Protein AF-A0A948ZFM4-F1 (afdb_monomer)

Secondary structure (DSSP, 8-state):
-PPP-GGGGT-HHHHHHTHHHHHHHHTHHHHHHHHHHHHHHHHHTPPP-TT---EEEESTTHHHHHHHHTTT-SS-EEE--SSS--TT--TTSEEEEE--SSHHHHHHHHHHHHTT-EEEEEE-TTSHHHHHT-STTEEEEE--S--HHHHHHHHHHHHHHTTSS----HHHHHHHHHHHHHHT-TTS-TTT-HHHHHHHHHTT---EE--SSHHHHHHHHHHHHHHHHHH-S--EE-

Structure (mmCIF, N/CA/C/O backbone):
data_AF-A0A948ZFM4-F1
#
_entry.id   AF-A0A948ZFM4-F1
#
loop_
_atom_site.group_PDB
_atom_site.id
_atom_site.type_symbol
_atom_site.label_atom_id
_atom_site.label_alt_id
_atom_site.label_comp_id
_atom_site.label_asym_id
_atom_site.label_entity_id
_atom_site.label_seq_id
_atom_site.pdbx_PDB_ins_code
_atom_site.Car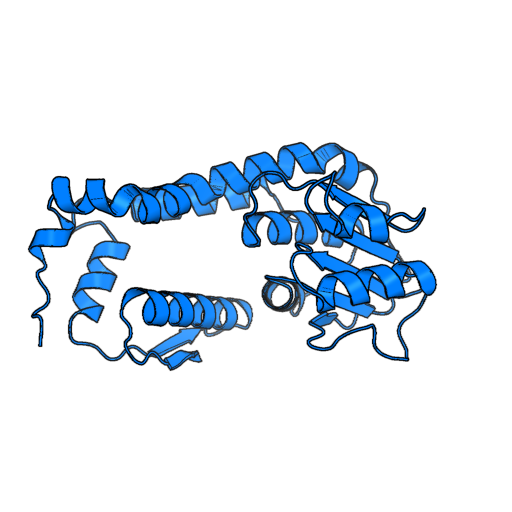tn_x
_atom_site.Cartn_y
_atom_site.Cartn_z
_atom_site.occupancy
_atom_site.B_iso_or_equiv
_atom_site.auth_seq_id
_atom_site.auth_comp_id
_atom_site.auth_asym_id
_atom_site.auth_atom_id
_atom_site.pdbx_PDB_model_num
ATOM 1 N N . MET A 1 1 ? 7.304 7.535 -35.986 1.00 50.38 1 MET A N 1
ATOM 2 C CA . MET A 1 1 ? 7.161 6.464 -34.987 1.00 50.38 1 MET A CA 1
ATOM 3 C C . MET A 1 1 ? 8.569 6.320 -34.474 1.00 50.38 1 MET A C 1
ATOM 5 O O . MET A 1 1 ? 9.406 5.965 -35.288 1.00 50.38 1 MET A O 1
ATOM 9 N N . ASP A 1 2 ? 8.862 6.807 -33.269 1.00 60.22 2 ASP A N 1
ATOM 10 C CA . ASP A 1 2 ? 10.224 6.674 -32.745 1.00 60.22 2 ASP A CA 1
ATOM 11 C C . ASP A 1 2 ? 10.484 5.179 -32.582 1.00 60.22 2 ASP A C 1
ATOM 13 O O . ASP A 1 2 ? 9.737 4.497 -31.870 1.00 60.22 2 ASP A O 1
ATOM 17 N N . ASP A 1 3 ? 11.454 4.671 -33.339 1.00 76.88 3 ASP A N 1
ATOM 18 C CA . ASP A 1 3 ? 11.910 3.297 -33.203 1.00 76.88 3 ASP A CA 1
ATOM 19 C C . ASP A 1 3 ? 12.515 3.120 -31.811 1.00 76.88 3 ASP A C 1
ATOM 21 O O . ASP A 1 3 ? 13.109 4.031 -31.230 1.00 76.88 3 ASP A O 1
ATOM 25 N N . PHE A 1 4 ? 12.307 1.940 -31.241 1.00 83.69 4 PHE A N 1
ATOM 26 C CA . PHE A 1 4 ? 12.907 1.592 -29.966 1.00 83.69 4 PHE A CA 1
ATOM 27 C C . PHE A 1 4 ? 14.418 1.382 -30.157 1.00 83.69 4 PHE A C 1
ATOM 29 O O . PHE A 1 4 ? 14.837 0.670 -31.065 1.00 83.69 4 PHE A O 1
ATOM 36 N N . GLU A 1 5 ? 15.225 2.030 -29.315 1.00 90.75 5 GLU A N 1
ATOM 37 C CA . GLU A 1 5 ? 16.688 1.989 -29.383 1.00 90.75 5 GLU A CA 1
ATOM 38 C C . GLU A 1 5 ? 17.260 1.179 -28.211 1.00 90.75 5 GLU A C 1
ATOM 40 O O . GLU A 1 5 ? 17.534 1.724 -27.139 1.00 90.75 5 GLU A O 1
ATOM 45 N N . ASP A 1 6 ? 17.475 -0.122 -28.415 1.00 89.56 6 ASP A N 1
ATOM 46 C CA . ASP A 1 6 ? 17.943 -1.077 -27.396 1.00 89.56 6 ASP A CA 1
ATOM 47 C C . ASP A 1 6 ? 19.242 -0.630 -26.710 1.00 89.56 6 ASP A C 1
ATOM 49 O O . ASP A 1 6 ? 19.416 -0.823 -25.507 1.00 89.56 6 ASP A O 1
ATOM 53 N N . ALA A 1 7 ? 20.143 0.018 -27.459 1.00 92.62 7 ALA A N 1
ATOM 54 C CA . ALA A 1 7 ? 21.433 0.496 -26.960 1.00 92.62 7 ALA A CA 1
ATOM 55 C C . ALA A 1 7 ? 21.295 1.472 -25.778 1.00 92.62 7 ALA A C 1
ATOM 57 O O . ALA A 1 7 ? 22.175 1.535 -24.922 1.00 92.62 7 ALA A O 1
ATOM 58 N N . ARG A 1 8 ? 20.163 2.183 -25.676 1.00 93.19 8 ARG A N 1
ATOM 59 C CA . ARG A 1 8 ? 19.879 3.106 -24.568 1.00 93.19 8 ARG A CA 1
ATOM 60 C C . ARG A 1 8 ? 19.721 2.405 -23.218 1.00 93.19 8 ARG A C 1
ATOM 62 O O . ARG A 1 8 ? 19.830 3.068 -22.193 1.00 93.19 8 ARG A O 1
ATOM 69 N N . LEU A 1 9 ? 19.461 1.094 -23.197 1.00 92.69 9 LEU A N 1
ATOM 70 C CA . LEU A 1 9 ? 19.394 0.303 -21.962 1.00 92.69 9 LEU A CA 1
ATOM 71 C C . LEU A 1 9 ? 20.774 0.042 -21.338 1.00 92.69 9 LEU A C 1
ATOM 73 O O . LEU A 1 9 ? 20.834 -0.336 -20.170 1.00 92.69 9 LEU A O 1
ATOM 77 N N . GLU A 1 10 ? 21.856 0.247 -22.091 1.00 94.06 10 GLU A N 1
ATOM 78 C CA . GLU A 1 10 ? 23.247 0.100 -21.634 1.00 94.06 10 GLU A CA 1
ATOM 79 C C . GLU A 1 10 ? 24.019 1.428 -21.635 1.00 94.06 10 GLU A C 1
ATOM 81 O O . GLU A 1 10 ? 25.174 1.473 -21.219 1.00 94.06 10 GLU A O 1
ATOM 86 N N . ASP A 1 11 ? 23.394 2.521 -22.079 1.00 95.25 11 ASP A N 1
ATOM 87 C CA . ASP A 1 11 ? 24.014 3.843 -22.118 1.00 95.25 11 ASP A CA 1
ATOM 88 C C . ASP A 1 11 ? 24.072 4.457 -20.699 1.00 95.25 11 ASP A C 1
ATOM 90 O O . ASP A 1 11 ? 23.024 4.787 -20.125 1.00 95.25 11 ASP A O 1
ATOM 94 N N . PRO A 1 12 ? 25.273 4.652 -20.114 1.00 93.75 12 PRO A N 1
ATOM 95 C CA . PRO A 1 12 ? 25.412 5.182 -18.760 1.00 93.75 12 PRO A CA 1
ATOM 96 C C . PRO A 1 12 ? 24.846 6.594 -18.593 1.00 93.75 12 PRO A C 1
ATOM 98 O O . PRO A 1 12 ? 24.322 6.910 -17.522 1.00 93.75 12 PRO A O 1
ATOM 101 N N . ASP A 1 13 ? 24.914 7.432 -19.629 1.00 95.88 13 ASP A N 1
ATOM 102 C CA . ASP A 1 13 ? 24.420 8.808 -19.576 1.00 95.88 13 ASP A CA 1
ATOM 103 C C . ASP A 1 13 ? 22.886 8.817 -19.569 1.00 95.88 13 ASP A C 1
ATOM 105 O O . ASP A 1 13 ? 22.264 9.550 -18.792 1.00 95.88 13 ASP A O 1
ATOM 109 N N . VAL A 1 14 ? 22.256 7.938 -20.360 1.00 95.19 14 VAL A N 1
ATOM 110 C CA . VAL A 1 14 ? 20.794 7.755 -20.356 1.00 95.19 14 VAL A CA 1
ATOM 111 C C . VAL A 1 14 ? 20.313 7.221 -19.008 1.00 95.19 14 VAL A C 1
ATOM 113 O O . VAL A 1 14 ? 19.342 7.741 -18.449 1.00 95.19 14 VAL A O 1
ATOM 116 N N . LEU A 1 15 ? 20.985 6.206 -18.462 1.00 94.25 15 LEU A N 1
ATOM 117 C CA . LEU A 1 15 ? 20.625 5.616 -17.171 1.00 94.25 15 LEU A CA 1
ATOM 118 C C . LEU A 1 15 ? 20.836 6.607 -16.019 1.00 94.25 15 LEU A C 1
ATOM 120 O O . LEU A 1 15 ? 19.993 6.695 -15.127 1.00 94.25 15 LEU A O 1
ATOM 124 N N . SER A 1 16 ? 21.907 7.405 -16.063 1.00 94.50 16 SER A N 1
ATOM 125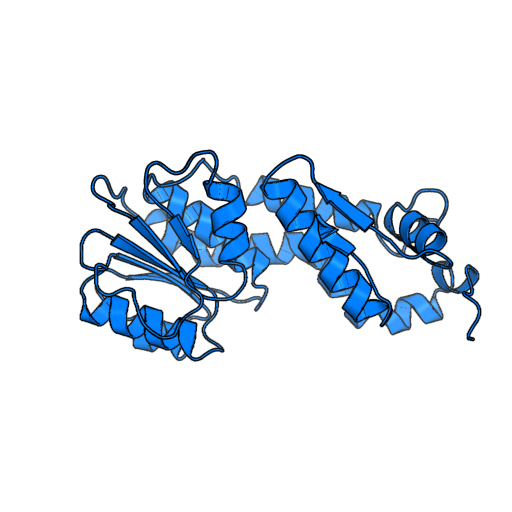 C CA . SER A 1 16 ? 22.158 8.469 -15.087 1.00 94.50 16 SER A CA 1
ATOM 126 C C . SER A 1 16 ? 21.082 9.556 -15.144 1.00 94.50 16 SER A C 1
ATOM 128 O O . SER A 1 16 ? 20.560 9.964 -14.106 1.00 94.50 16 SER A O 1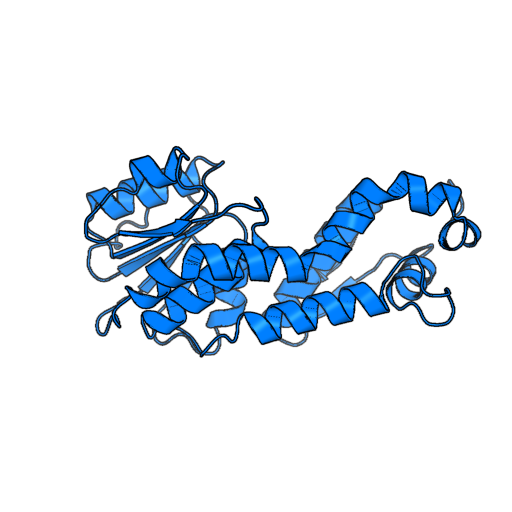
ATOM 130 N N . ALA A 1 17 ? 20.656 9.969 -16.342 1.00 96.12 17 ALA A N 1
ATOM 131 C CA . ALA A 1 17 ? 19.554 10.919 -16.502 1.00 96.12 17 ALA A CA 1
ATOM 132 C C . ALA A 1 17 ? 18.213 10.369 -15.962 1.00 96.12 17 ALA A C 1
ATOM 134 O O . ALA A 1 17 ? 17.372 11.124 -15.458 1.00 96.12 17 ALA A O 1
ATOM 135 N N . ALA A 1 18 ? 18.017 9.049 -16.018 1.00 94.88 18 ALA A N 1
ATOM 136 C CA . ALA A 1 18 ? 16.842 8.351 -15.500 1.00 94.88 18 ALA A CA 1
ATOM 137 C C . ALA A 1 18 ? 16.909 8.022 -13.993 1.00 94.88 18 ALA A C 1
ATOM 139 O O . ALA A 1 18 ? 15.971 7.424 -13.461 1.00 94.88 18 ALA A O 1
ATOM 140 N N . ASP A 1 19 ? 17.959 8.430 -13.272 1.00 95.06 19 ASP A N 1
ATOM 141 C CA . ASP A 1 19 ? 18.154 8.113 -11.847 1.00 95.06 19 ASP A CA 1
ATOM 142 C C . ASP A 1 19 ? 16.966 8.536 -10.964 1.00 95.06 19 ASP A C 1
ATOM 144 O O . ASP A 1 19 ? 16.593 7.818 -10.042 1.00 95.06 19 ASP A O 1
ATOM 148 N N . HIS A 1 20 ? 16.280 9.632 -11.298 1.00 94.94 20 HIS A N 1
ATOM 149 C CA . HIS A 1 20 ? 15.070 10.067 -10.591 1.00 94.94 20 HIS A CA 1
ATOM 150 C C . HIS A 1 20 ? 13.905 9.055 -10.651 1.00 94.94 20 HIS A C 1
ATOM 152 O O . HIS A 1 20 ? 13.028 9.088 -9.789 1.00 94.94 20 HIS A O 1
ATOM 158 N N . LEU A 1 21 ? 13.889 8.156 -11.642 1.00 93.31 21 LEU A N 1
ATOM 159 C CA . LEU A 1 21 ? 12.940 7.042 -11.758 1.00 93.31 21 LEU A CA 1
ATOM 160 C C . LEU A 1 21 ? 13.497 5.759 -11.131 1.00 93.31 21 LEU A C 1
ATOM 162 O O . LEU A 1 21 ? 12.760 5.013 -10.489 1.00 93.31 21 LEU A O 1
ATOM 166 N N . LEU A 1 22 ? 14.796 5.506 -11.309 1.00 94.56 22 LEU A N 1
ATOM 167 C CA . LEU A 1 22 ? 15.455 4.261 -10.905 1.00 94.56 22 LEU A CA 1
ATOM 168 C C . LEU A 1 22 ? 15.764 4.214 -9.406 1.00 94.56 22 LEU A C 1
ATOM 170 O O . LEU A 1 22 ? 15.530 3.194 -8.757 1.00 94.56 22 LEU A O 1
ATOM 174 N N . ARG A 1 23 ? 16.240 5.321 -8.828 1.00 95.06 23 ARG A N 1
ATOM 175 C CA . ARG A 1 23 ? 16.594 5.406 -7.409 1.00 95.06 23 ARG A CA 1
ATOM 176 C C . ARG A 1 23 ? 15.407 5.113 -6.496 1.00 95.06 23 ARG A C 1
ATOM 178 O O . ARG A 1 23 ? 15.577 4.300 -5.587 1.00 95.06 23 ARG A O 1
ATOM 185 N N . PRO A 1 24 ? 14.192 5.653 -6.733 1.00 94.19 24 PRO A N 1
ATOM 186 C CA . PRO A 1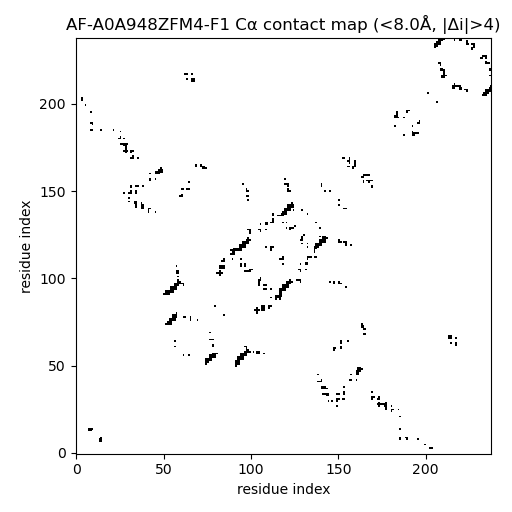 24 ? 13.043 5.245 -5.947 1.00 94.19 24 PRO A CA 1
ATOM 187 C C . PRO A 1 24 ? 12.811 3.732 -5.982 1.00 94.19 24 PRO A C 1
ATOM 189 O O . PRO A 1 24 ? 12.528 3.165 -4.935 1.00 94.19 24 PRO A O 1
ATOM 192 N N . LEU A 1 25 ? 12.960 3.057 -7.123 1.00 93.75 25 LEU A N 1
ATOM 193 C CA . LEU A 1 25 ? 12.783 1.601 -7.206 1.00 93.75 25 LEU A CA 1
ATOM 194 C C . LEU A 1 25 ? 13.844 0.851 -6.383 1.00 93.75 25 LEU A C 1
ATOM 196 O O . LEU A 1 25 ? 13.498 -0.066 -5.636 1.00 93.75 25 LEU A O 1
ATOM 200 N N . ALA A 1 26 ? 15.099 1.300 -6.451 1.00 95.94 26 ALA A N 1
ATOM 201 C CA . ALA A 1 26 ? 16.213 0.743 -5.684 1.00 95.94 26 ALA A CA 1
ATOM 202 C C . ALA A 1 26 ? 16.067 0.918 -4.162 1.00 95.94 26 ALA A C 1
ATOM 204 O O . ALA A 1 26 ? 16.505 0.075 -3.391 1.00 95.94 26 ALA A O 1
ATOM 205 N N . GLU A 1 27 ? 15.424 1.995 -3.713 1.00 96.62 27 GLU A N 1
ATOM 206 C CA . GLU A 1 27 ? 15.250 2.308 -2.289 1.00 96.62 27 GLU A CA 1
ATOM 207 C C . GLU A 1 27 ? 14.016 1.652 -1.645 1.00 96.62 27 GLU A C 1
ATOM 209 O O . GLU A 1 27 ? 13.712 1.915 -0.479 1.00 96.62 27 GLU A O 1
ATOM 214 N N . THR A 1 28 ? 13.262 0.831 -2.379 1.00 95.69 28 THR A N 1
ATOM 215 C CA . THR A 1 28 ? 11.980 0.293 -1.901 1.00 95.69 28 THR A CA 1
ATOM 216 C C . THR A 1 28 ? 12.090 -0.484 -0.584 1.00 95.69 28 THR A C 1
ATOM 218 O O . THR A 1 28 ? 11.340 -0.184 0.351 1.00 95.69 28 THR A O 1
ATOM 221 N N . GLY A 1 29 ? 13.043 -1.411 -0.442 1.00 97.75 29 GLY A N 1
ATOM 222 C CA . GLY A 1 29 ? 13.241 -2.133 0.819 1.00 97.75 29 GLY A CA 1
ATOM 223 C C . GLY A 1 29 ? 13.741 -1.222 1.944 1.00 97.75 29 GLY A C 1
ATOM 224 O O . GLY A 1 29 ? 13.276 -1.317 3.083 1.00 97.75 29 GLY A O 1
ATOM 225 N N . ALA A 1 30 ? 14.610 -0.252 1.645 1.00 98.00 30 ALA A N 1
ATOM 226 C CA . ALA A 1 30 ? 15.041 0.759 2.616 1.00 98.00 30 ALA A CA 1
ATOM 227 C C . ALA A 1 30 ? 13.869 1.607 3.147 1.00 98.00 30 ALA A C 1
ATOM 229 O O . ALA A 1 30 ? 13.824 1.912 4.344 1.00 98.00 30 ALA A O 1
ATOM 230 N N . ARG A 1 31 ? 12.891 1.947 2.297 1.00 97.44 31 ARG A N 1
ATOM 231 C CA . ARG A 1 31 ? 11.675 2.655 2.719 1.00 97.44 31 ARG A CA 1
ATOM 232 C C . ARG A 1 31 ? 10.817 1.804 3.647 1.00 97.44 31 ARG A C 1
ATOM 234 O O . ARG A 1 31 ? 10.447 2.299 4.706 1.00 97.44 31 ARG A O 1
ATOM 241 N N . VAL A 1 32 ? 10.603 0.521 3.342 1.00 98.00 32 VAL A N 1
ATOM 242 C CA . VAL A 1 32 ? 9.896 -0.403 4.254 1.00 98.00 32 VAL A CA 1
ATOM 243 C C . VAL A 1 32 ? 10.582 -0.480 5.617 1.00 98.00 32 VAL A C 1
ATOM 245 O O . VAL A 1 32 ? 9.906 -0.393 6.640 1.00 98.00 32 VAL A O 1
ATOM 248 N N . ARG A 1 33 ? 11.918 -0.575 5.665 1.00 98.00 33 ARG A N 1
ATOM 249 C CA . ARG A 1 33 ? 12.652 -0.589 6.944 1.00 98.00 33 ARG A CA 1
ATOM 250 C C . ARG A 1 33 ? 12.473 0.708 7.726 1.00 98.00 33 ARG A C 1
ATOM 252 O O . ARG A 1 33 ? 12.281 0.650 8.936 1.00 98.00 33 ARG A O 1
ATOM 259 N N . ARG A 1 34 ? 12.494 1.864 7.056 1.00 97.81 34 ARG A N 1
ATOM 260 C CA . ARG A 1 34 ? 12.265 3.160 7.712 1.00 97.81 34 ARG A CA 1
ATOM 261 C C . ARG A 1 34 ? 10.861 3.241 8.309 1.00 97.81 34 ARG A C 1
ATOM 263 O O . ARG A 1 34 ? 10.729 3.599 9.474 1.00 97.81 34 ARG A O 1
ATOM 270 N N . GLU A 1 35 ? 9.841 2.863 7.542 1.00 97.38 35 GLU A N 1
ATOM 271 C CA . GLU A 1 35 ? 8.455 2.828 8.025 1.00 97.38 35 GLU A CA 1
ATOM 272 C C . GLU A 1 35 ? 8.287 1.835 9.186 1.00 97.38 35 GLU A C 1
ATOM 274 O O . GLU A 1 35 ? 7.668 2.147 10.200 1.00 97.38 35 GLU A O 1
ATOM 279 N N . SER A 1 36 ? 8.915 0.660 9.088 1.00 96.81 36 SER A N 1
ATOM 280 C CA . SER A 1 36 ? 8.921 -0.343 10.156 1.00 96.81 36 SER A CA 1
ATOM 281 C C . SER A 1 36 ? 9.544 0.180 11.450 1.00 96.81 36 SER A C 1
ATOM 283 O O . SER A 1 36 ? 9.019 -0.119 12.519 1.00 96.81 36 SER A O 1
ATOM 285 N N . MET A 1 37 ? 10.653 0.923 11.374 1.00 97.25 37 MET A N 1
ATOM 286 C CA . MET A 1 37 ? 11.303 1.509 12.553 1.00 97.25 37 MET A CA 1
ATOM 287 C C . MET A 1 37 ? 10.409 2.564 13.212 1.00 97.25 37 MET A C 1
ATOM 289 O O . MET A 1 37 ? 10.237 2.552 14.426 1.00 97.25 37 MET A O 1
ATOM 293 N N . MET A 1 38 ? 9.793 3.444 12.418 1.00 95.94 38 MET A N 1
ATOM 294 C CA . MET A 1 38 ? 8.884 4.479 12.932 1.00 95.94 38 MET A CA 1
ATOM 295 C C . MET A 1 38 ? 7.628 3.884 13.578 1.00 95.94 38 MET A C 1
ATOM 297 O O . MET A 1 38 ? 7.107 4.419 14.557 1.00 95.94 38 MET A O 1
ATOM 301 N N . ALA A 1 39 ? 7.146 2.762 13.048 1.00 96.19 39 ALA A N 1
ATOM 302 C CA . ALA A 1 39 ? 5.943 2.103 13.528 1.00 96.19 39 ALA A CA 1
ATOM 303 C C . ALA A 1 39 ? 6.187 1.081 14.651 1.00 96.19 39 ALA A C 1
ATOM 305 O O . ALA A 1 39 ? 5.211 0.552 15.174 1.00 96.19 39 ALA A O 1
ATOM 306 N N . GLU A 1 40 ? 7.431 0.804 15.058 1.00 96.56 40 GLU A N 1
ATOM 307 C CA . GLU A 1 40 ? 7.749 -0.246 16.041 1.00 96.56 40 GLU A CA 1
ATOM 308 C C . GLU A 1 40 ? 6.986 -0.066 17.364 1.00 96.56 40 GLU A C 1
ATOM 310 O O . GLU A 1 40 ? 6.277 -0.974 17.807 1.00 96.56 40 GLU A O 1
ATOM 315 N N . GLY A 1 41 ? 7.064 1.128 17.960 1.00 97.19 41 GLY A N 1
ATOM 316 C CA . GLY A 1 41 ? 6.345 1.464 19.193 1.00 97.19 41 GLY A CA 1
ATOM 317 C C . GLY A 1 41 ? 4.819 1.389 19.037 1.00 97.19 41 GLY A C 1
ATOM 318 O O . GLY A 1 41 ? 4.172 0.648 19.782 1.00 97.19 41 GLY A O 1
ATOM 319 N N . PRO A 1 42 ? 4.224 2.099 18.059 1.00 96.94 42 PRO A N 1
ATOM 320 C CA . PRO A 1 42 ? 2.792 2.018 17.781 1.00 96.94 42 PRO A CA 1
ATOM 321 C C . PRO A 1 42 ? 2.280 0.597 17.522 1.00 96.94 42 PRO A C 1
ATOM 323 O O . PRO A 1 42 ? 1.237 0.227 18.056 1.00 96.94 42 PRO A O 1
ATOM 326 N N . LEU A 1 43 ? 3.015 -0.224 16.765 1.00 97.12 43 LEU A N 1
ATOM 327 C CA . LEU A 1 43 ? 2.663 -1.623 16.503 1.00 97.12 43 LEU A CA 1
ATOM 328 C C . LEU A 1 43 ? 2.712 -2.476 17.774 1.00 97.12 43 LEU A C 1
ATOM 330 O O . LEU A 1 43 ? 1.859 -3.345 17.955 1.00 97.12 43 LEU A O 1
ATOM 334 N N . ALA A 1 44 ? 3.687 -2.243 18.657 1.00 96.06 44 ALA A N 1
ATOM 335 C CA . ALA A 1 44 ? 3.791 -2.946 19.934 1.00 96.06 44 ALA A CA 1
ATOM 336 C C . ALA A 1 44 ? 2.636 -2.609 20.895 1.00 96.06 44 ALA A C 1
ATOM 338 O O . ALA A 1 44 ? 2.282 -3.435 21.734 1.00 96.06 44 ALA A O 1
ATOM 339 N N . ALA A 1 45 ? 2.028 -1.427 20.755 1.00 94.75 45 ALA A N 1
ATOM 340 C CA . ALA A 1 45 ? 0.895 -0.985 21.564 1.00 94.75 45 ALA A CA 1
ATOM 341 C C . ALA A 1 45 ? -0.473 -1.501 21.069 1.00 94.75 45 ALA A C 1
ATOM 343 O O . ALA A 1 45 ? -1.483 -1.316 21.754 1.00 94.75 45 ALA A O 1
ATOM 344 N N . ILE A 1 46 ? -0.542 -2.135 19.892 1.00 96.00 46 ILE A N 1
ATOM 345 C CA . ILE A 1 46 ? -1.792 -2.702 19.374 1.00 96.00 46 ILE A CA 1
ATOM 346 C C . ILE A 1 46 ? -2.137 -3.976 20.148 1.00 96.00 46 ILE A C 1
ATOM 348 O O . ILE A 1 46 ? -1.418 -4.972 20.091 1.00 96.00 46 ILE A O 1
ATOM 352 N N . ALA A 1 47 ? -3.283 -3.949 20.824 1.00 91.50 47 ALA A N 1
ATOM 353 C CA . ALA A 1 47 ? -3.912 -5.134 21.388 1.00 91.50 47 ALA A CA 1
ATOM 354 C C . ALA A 1 47 ? -4.783 -5.844 20.339 1.00 9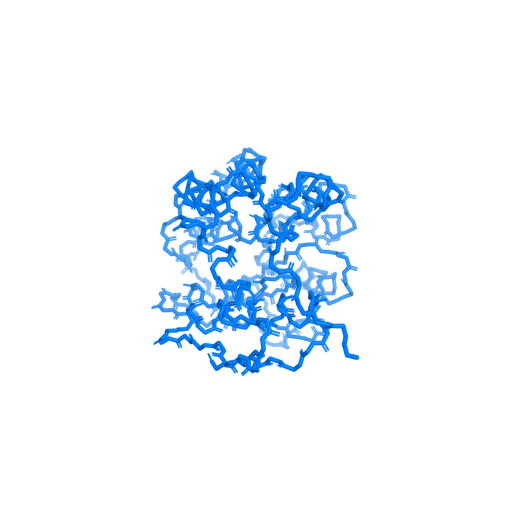1.50 47 ALA A C 1
ATOM 356 O O . ALA A 1 47 ? -5.320 -5.200 19.437 1.00 91.50 47 ALA A O 1
ATOM 357 N N . VAL A 1 48 ? -4.937 -7.161 20.488 1.00 90.06 48 VAL A N 1
ATOM 358 C CA . VAL A 1 48 ? -5.830 -7.981 19.655 1.00 90.06 48 VAL A CA 1
ATOM 359 C C . VAL A 1 48 ? -7.271 -7.469 19.756 1.00 90.06 48 VAL A C 1
ATOM 361 O O . VAL A 1 48 ? -7.728 -7.111 20.841 1.00 90.06 48 VAL A O 1
ATOM 364 N N . GLU A 1 49 ? -7.991 -7.461 18.632 1.00 87.56 49 GLU A N 1
ATOM 365 C CA . GLU A 1 49 ? -9.398 -7.065 18.547 1.00 87.56 49 GLU A CA 1
ATOM 366 C C . GLU A 1 49 ? -10.277 -8.296 18.281 1.00 87.56 49 GLU A C 1
ATOM 368 O O . GLU A 1 49 ? -10.519 -8.686 17.140 1.00 87.56 49 GLU A O 1
ATOM 373 N N . GLU A 1 50 ? -10.772 -8.926 19.348 1.00 80.38 50 GLU A N 1
ATOM 374 C CA . GLU A 1 50 ? -11.526 -10.188 19.260 1.00 80.38 50 GLU A CA 1
ATOM 375 C C . GLU A 1 50 ? -12.941 -10.038 18.670 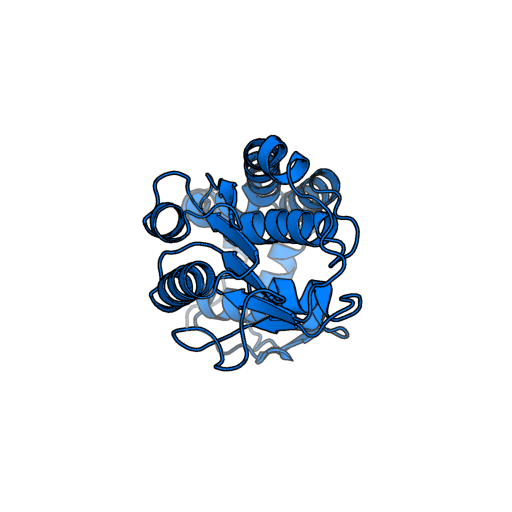1.00 80.38 50 GLU A C 1
ATOM 377 O O . GLU A 1 50 ? -13.595 -11.038 18.374 1.00 80.38 50 GLU A O 1
ATOM 382 N N . ARG A 1 51 ? -13.456 -8.807 18.528 1.00 85.31 51 ARG A N 1
ATOM 383 C CA . ARG A 1 51 ? -14.864 -8.543 18.172 1.00 85.31 51 ARG A CA 1
ATOM 384 C C . ARG A 1 51 ? -15.049 -7.733 16.897 1.00 85.31 51 ARG A C 1
ATOM 386 O O . ARG A 1 51 ? -16.155 -7.239 16.658 1.00 85.31 51 ARG A O 1
ATOM 393 N N . ALA A 1 52 ? -14.006 -7.602 16.079 1.00 95.38 52 ALA A N 1
ATOM 394 C CA . ALA A 1 52 ? -14.129 -6.914 14.804 1.00 95.38 52 ALA A CA 1
ATOM 395 C C . ALA A 1 52 ? -15.248 -7.553 13.966 1.00 95.38 52 ALA A C 1
ATOM 397 O O . ALA A 1 52 ? -15.309 -8.769 13.796 1.00 95.38 52 ALA A O 1
ATOM 398 N N . ARG A 1 53 ? -16.148 -6.728 13.437 1.00 96.62 53 ARG A N 1
ATOM 399 C CA . ARG A 1 53 ? -17.250 -7.162 12.573 1.00 96.62 53 ARG A CA 1
ATOM 400 C C . ARG A 1 53 ? -16.899 -7.036 11.095 1.00 96.62 53 ARG A C 1
ATOM 402 O O . ARG A 1 53 ? -17.344 -7.857 10.300 1.00 96.62 53 ARG A O 1
ATOM 409 N N . ALA A 1 54 ? -16.144 -6.006 10.726 1.00 97.25 54 ALA A N 1
ATOM 410 C CA . ALA A 1 54 ? -15.701 -5.748 9.361 1.00 97.25 54 ALA A CA 1
ATOM 411 C C . ALA A 1 54 ? -14.462 -4.843 9.346 1.00 97.25 54 ALA A C 1
ATOM 413 O O . ALA A 1 54 ? -14.179 -4.145 10.322 1.00 97.25 54 ALA A O 1
ATOM 414 N N . ILE A 1 55 ? -13.764 -4.821 8.208 1.00 97.94 55 ILE A N 1
ATOM 415 C CA . ILE A 1 55 ? -12.647 -3.914 7.930 1.00 97.94 55 ILE A CA 1
ATOM 416 C C . ILE A 1 55 ? -13.011 -3.012 6.753 1.00 97.94 55 ILE A C 1
ATOM 418 O O . ILE A 1 55 ? -13.397 -3.489 5.683 1.00 97.94 55 ILE A O 1
ATOM 422 N N . ILE A 1 56 ? -12.856 -1.703 6.927 1.00 97.88 56 ILE A N 1
ATOM 423 C CA . ILE A 1 56 ? -13.087 -0.709 5.882 1.00 97.88 56 ILE A CA 1
ATOM 424 C C . ILE A 1 56 ? -11.773 0.010 5.610 1.00 97.88 56 ILE A C 1
ATOM 426 O O . ILE A 1 56 ? -11.221 0.649 6.497 1.00 97.88 56 ILE A O 1
ATOM 430 N N . THR A 1 57 ? -11.270 -0.085 4.383 1.00 97.56 57 THR A N 1
ATOM 431 C CA . THR A 1 57 ? -9.981 0.501 3.989 1.00 97.56 57 THR A CA 1
ATOM 432 C C . THR A 1 57 ? -10.177 1.709 3.074 1.00 97.56 57 THR A C 1
ATOM 434 O O . THR A 1 57 ? -11.008 1.681 2.159 1.00 97.56 57 THR A O 1
ATOM 437 N N . PHE A 1 58 ? -9.385 2.753 3.312 1.00 96.88 58 PHE A N 1
ATOM 438 C CA . PHE A 1 58 ? -9.305 3.988 2.534 1.00 96.88 58 PHE A CA 1
ATOM 439 C C . PHE A 1 58 ? -7.861 4.305 2.155 1.00 96.88 58 PHE A C 1
ATOM 441 O O . PHE A 1 58 ? -6.915 3.853 2.804 1.00 96.88 58 PHE A O 1
ATOM 448 N N . GLY A 1 59 ? -7.718 5.147 1.134 1.00 94.06 59 GLY A N 1
ATOM 449 C CA . GLY A 1 59 ? -6.433 5.671 0.702 1.00 94.06 59 GLY A CA 1
ATOM 450 C C . GLY A 1 59 ? -5.740 4.827 -0.368 1.00 94.06 59 GLY A C 1
ATOM 451 O O . GLY A 1 59 ? -6.300 3.842 -0.877 1.00 94.06 59 GLY A O 1
ATOM 452 N N . PRO A 1 60 ? -4.520 5.232 -0.759 1.00 91.94 60 PRO A N 1
ATOM 453 C CA . PRO A 1 60 ? -3.702 4.457 -1.676 1.00 91.94 60 PRO A CA 1
ATOM 454 C C . PRO A 1 60 ? -3.459 3.058 -1.100 1.00 91.94 60 PRO A C 1
ATOM 456 O O . PRO A 1 60 ? -3.430 2.868 0.107 1.00 91.94 60 PRO A O 1
ATOM 459 N N . GLU A 1 61 ? -3.340 2.055 -1.965 1.00 94.38 61 GLU A N 1
ATOM 460 C CA . GLU A 1 61 ? -3.162 0.649 -1.570 1.00 94.38 61 GLU A CA 1
ATOM 461 C C . GLU A 1 61 ? -4.271 -0.005 -0.723 1.00 94.38 61 GLU A C 1
ATOM 463 O O . GLU A 1 61 ? -4.149 -1.182 -0.389 1.00 94.38 61 GLU A O 1
ATOM 468 N N . ALA A 1 62 ? -5.429 0.629 -0.507 1.00 94.75 62 ALA A N 1
ATOM 469 C CA . ALA A 1 62 ? -6.593 -0.041 0.098 1.00 94.75 62 ALA A CA 1
ATOM 470 C C . ALA A 1 62 ? -6.967 -1.355 -0.631 1.00 94.75 62 ALA A C 1
ATOM 472 O O . ALA A 1 62 ? -7.306 -2.373 -0.026 1.00 94.75 62 ALA A O 1
ATOM 473 N N . ARG A 1 63 ? -6.829 -1.372 -1.965 1.00 92.94 63 ARG A N 1
ATOM 474 C CA . ARG A 1 63 ? -7.037 -2.581 -2.784 1.00 92.94 63 ARG A CA 1
ATOM 475 C C . ARG A 1 63 ? -5.932 -3.627 -2.627 1.00 92.94 63 ARG A C 1
ATOM 477 O O . ARG A 1 63 ? -6.210 -4.802 -2.847 1.00 92.94 63 ARG A O 1
ATOM 484 N N . LEU A 1 64 ? -4.706 -3.223 -2.290 1.00 94.75 64 LEU A N 1
ATOM 485 C CA . LEU A 1 64 ? -3.624 -4.154 -1.965 1.00 94.75 64 LEU A CA 1
ATOM 486 C C . LEU A 1 64 ? -3.893 -4.819 -0.616 1.00 94.75 64 LEU A C 1
ATOM 488 O O . LEU A 1 64 ? -3.824 -6.041 -0.550 1.00 94.75 64 LEU A O 1
ATOM 492 N N . LEU A 1 65 ? -4.278 -4.044 0.409 1.00 96.12 65 LEU A N 1
ATOM 493 C CA . LEU A 1 65 ? -4.684 -4.597 1.707 1.00 96.12 65 LEU A CA 1
ATOM 494 C C . LEU A 1 65 ? -5.764 -5.663 1.524 1.00 96.12 65 LEU A C 1
ATOM 496 O O . LEU A 1 65 ? -5.618 -6.777 2.019 1.00 96.12 65 LEU A O 1
ATOM 500 N N . ARG A 1 66 ? -6.803 -5.354 0.731 1.00 94.94 66 ARG A N 1
ATOM 501 C CA . ARG A 1 66 ? -7.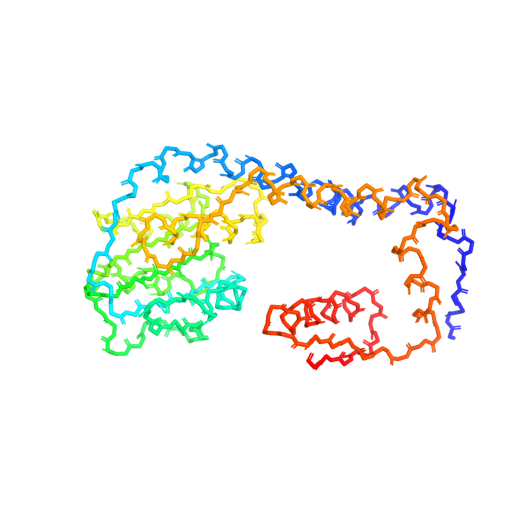829 -6.337 0.372 1.00 94.94 66 ARG A CA 1
ATOM 502 C C . ARG A 1 66 ? -7.228 -7.571 -0.290 1.00 94.94 66 ARG A C 1
ATOM 504 O O . ARG A 1 66 ? -7.489 -8.662 0.178 1.00 94.94 66 ARG A O 1
ATOM 511 N N . ALA A 1 67 ? -6.433 -7.413 -1.348 1.00 94.31 67 ALA A N 1
ATOM 512 C CA . ALA A 1 67 ? -5.897 -8.548 -2.099 1.00 94.31 67 ALA A CA 1
ATOM 513 C C . ALA A 1 67 ? -5.008 -9.480 -1.253 1.00 94.31 67 ALA A C 1
ATOM 515 O O . ALA A 1 67 ? -5.012 -10.688 -1.477 1.00 94.31 67 ALA A O 1
ATOM 516 N N . VAL A 1 68 ? -4.256 -8.929 -0.294 1.00 95.25 68 VAL A N 1
ATOM 517 C CA . VAL A 1 68 ? -3.408 -9.705 0.625 1.00 95.25 68 VAL A CA 1
ATOM 518 C C . VAL A 1 68 ? -4.241 -10.432 1.681 1.00 95.25 68 VAL A C 1
ATOM 520 O O . VAL A 1 68 ? -3.949 -11.580 2.005 1.00 95.25 68 VAL A O 1
ATOM 523 N N . LEU A 1 69 ? -5.267 -9.774 2.223 1.00 95.12 69 LEU A N 1
ATOM 524 C CA . LEU A 1 69 ? -6.056 -10.298 3.340 1.00 95.12 69 LEU A CA 1
ATOM 525 C C . LEU A 1 69 ? -7.240 -11.161 2.902 1.00 95.12 69 LEU A C 1
ATOM 527 O O . LEU A 1 69 ? -7.681 -12.000 3.674 1.00 95.12 69 LEU A O 1
ATOM 531 N N . GLU A 1 70 ? -7.751 -10.999 1.683 1.00 91.56 70 GLU A N 1
ATOM 532 C CA . GLU A 1 70 ? -8.926 -11.717 1.169 1.00 91.56 70 GLU A CA 1
ATOM 533 C C . GLU A 1 70 ? -8.881 -13.244 1.382 1.00 91.56 70 GLU A C 1
ATOM 535 O O . GLU A 1 70 ? -9.909 -13.796 1.767 1.00 91.56 70 GLU A O 1
ATOM 540 N N . PRO A 1 71 ? -7.733 -13.940 1.241 1.00 90.12 71 PRO A N 1
ATOM 541 C CA . PRO A 1 71 ? -7.680 -15.383 1.480 1.00 90.12 71 PRO A CA 1
ATOM 542 C C . PRO A 1 71 ? -7.770 -15.810 2.955 1.00 90.12 71 PRO A C 1
ATOM 544 O O . PRO A 1 71 ? -8.032 -16.981 3.219 1.00 90.12 71 PRO A O 1
ATOM 547 N N . THR A 1 72 ? -7.489 -14.921 3.914 1.00 90.75 72 THR A N 1
ATOM 548 C CA . THR A 1 72 ? -7.264 -15.291 5.329 1.00 90.75 72 THR A CA 1
ATOM 549 C C . THR A 1 72 ? -8.002 -14.424 6.347 1.00 90.75 72 THR A C 1
ATOM 551 O O . THR A 1 72 ? -8.009 -14.759 7.530 1.00 90.75 72 THR A O 1
ATOM 554 N N . CYS A 1 73 ? -8.618 -13.318 5.928 1.00 93.19 73 CYS A N 1
ATOM 555 C CA . CYS A 1 73 ? -9.269 -12.383 6.836 1.00 93.19 73 CYS A CA 1
ATOM 556 C C . CYS A 1 73 ? -10.487 -13.041 7.509 1.00 93.19 73 CYS A C 1
ATOM 558 O O . CYS A 1 73 ? -11.354 -13.567 6.807 1.00 93.19 73 CYS A O 1
ATOM 560 N N . PRO A 1 74 ? -10.606 -12.987 8.849 1.00 94.06 74 PRO A N 1
ATOM 561 C CA . PRO A 1 74 ? -11.713 -13.625 9.566 1.00 94.06 74 PRO A CA 1
ATOM 562 C C . PRO A 1 74 ? -13.047 -12.877 9.420 1.00 94.06 74 PRO A C 1
ATOM 564 O O . PRO A 1 74 ? -14.087 -13.381 9.842 1.00 94.06 74 PRO A O 1
ATOM 567 N N . VAL A 1 75 ? -13.028 -11.667 8.852 1.00 95.81 75 VAL A N 1
ATOM 568 C CA . VAL A 1 75 ? -14.180 -10.765 8.754 1.00 95.81 75 VAL A CA 1
ATOM 569 C C . VAL A 1 75 ? -14.281 -10.165 7.348 1.00 95.81 75 VAL A C 1
ATOM 571 O O . VAL A 1 75 ? -13.280 -10.089 6.634 1.00 95.81 75 VAL A O 1
ATOM 574 N N . PRO A 1 76 ? -15.464 -9.685 6.927 1.00 95.62 76 PRO A N 1
ATOM 575 C CA . PRO A 1 76 ? -15.608 -8.976 5.661 1.00 95.62 76 PRO A CA 1
ATOM 576 C C . PRO A 1 76 ? -14.684 -7.753 5.563 1.00 95.62 76 PRO A C 1
ATOM 578 O O . PRO A 1 76 ? -14.683 -6.895 6.447 1.00 95.62 76 PRO A O 1
ATOM 581 N N . LEU A 1 77 ? -13.951 -7.637 4.452 1.00 95.56 77 LEU A N 1
ATOM 582 C CA . LEU A 1 77 ? -13.071 -6.504 4.160 1.00 95.56 77 LEU A CA 1
ATOM 583 C C . LEU A 1 77 ? -13.535 -5.765 2.904 1.00 95.56 77 LEU A C 1
ATOM 585 O O . LEU A 1 77 ? -13.685 -6.348 1.828 1.00 95.56 77 LEU A O 1
ATOM 589 N N . VAL A 1 78 ? -13.717 -4.450 3.025 1.00 95.06 78 VAL A N 1
ATOM 590 C CA . VAL A 1 78 ? -14.154 -3.579 1.931 1.00 95.06 78 VAL A CA 1
ATOM 591 C C . VAL A 1 78 ? -13.154 -2.445 1.713 1.00 95.06 78 VAL A C 1
ATOM 593 O O . VAL A 1 78 ? -12.895 -1.645 2.606 1.00 95.06 78 VAL A O 1
ATOM 596 N N . ALA A 1 79 ? -12.620 -2.337 0.495 1.00 94.44 79 ALA A N 1
ATOM 597 C CA . ALA A 1 79 ? -11.946 -1.121 0.036 1.00 94.44 79 ALA A CA 1
ATOM 598 C C . ALA A 1 79 ? -13.007 -0.126 -0.432 1.00 94.44 79 ALA A C 1
ATOM 600 O O . ALA A 1 79 ? -13.647 -0.344 -1.465 1.00 94.44 79 ALA A O 1
ATOM 601 N N . TRP A 1 80 ? -13.247 0.922 0.356 1.00 93.06 80 TRP A N 1
ATOM 602 C CA . TRP A 1 80 ? -14.394 1.803 0.168 1.00 93.06 80 TRP A CA 1
ATOM 603 C C . TRP A 1 80 ? -14.053 2.968 -0.770 1.00 93.06 80 TRP A C 1
ATOM 605 O O . TRP A 1 80 ? -13.179 3.772 -0.458 1.00 93.06 80 TRP A O 1
ATOM 615 N N . PRO A 1 81 ? -14.719 3.089 -1.934 1.00 84.88 81 PRO A N 1
ATOM 616 C CA . PRO A 1 81 ? -14.338 4.073 -2.946 1.00 84.88 81 PRO A CA 1
ATOM 617 C C . PRO A 1 81 ? -15.070 5.417 -2.805 1.00 84.88 81 PRO A C 1
ATOM 619 O O . PRO A 1 81 ? -14.894 6.291 -3.651 1.00 84.88 81 PRO A O 1
ATOM 622 N N . ARG A 1 82 ? -15.962 5.569 -1.817 1.00 88.75 82 ARG A N 1
ATOM 623 C CA . ARG A 1 82 ? -16.830 6.749 -1.666 1.00 88.75 82 ARG A CA 1
ATOM 624 C C . ARG A 1 82 ? -16.355 7.653 -0.532 1.00 88.75 82 ARG A C 1
ATOM 626 O O . ARG A 1 82 ? -15.622 7.224 0.349 1.00 88.75 82 ARG A O 1
ATOM 633 N N . LEU A 1 83 ? -16.818 8.903 -0.557 1.00 91.38 83 LEU A N 1
ATOM 634 C CA . LEU A 1 83 ? -16.693 9.815 0.578 1.00 91.38 83 LEU A CA 1
ATOM 635 C C . LEU A 1 83 ? -17.520 9.291 1.762 1.00 91.38 83 LEU A C 1
ATOM 637 O O . LEU A 1 83 ? -18.663 8.871 1.569 1.00 91.38 83 LEU A O 1
ATOM 641 N N . GLY A 1 84 ? -16.944 9.359 2.963 1.00 90.31 84 GLY A N 1
ATOM 642 C CA . GLY A 1 84 ? -17.596 8.937 4.204 1.00 90.31 84 GLY A CA 1
ATOM 643 C C . GLY A 1 84 ? -17.694 7.420 4.372 1.00 90.31 84 GLY A C 1
ATOM 644 O O . GLY A 1 84 ? -17.324 6.647 3.486 1.00 90.31 84 GLY A O 1
ATOM 645 N N . LEU A 1 85 ? -18.201 6.978 5.522 1.00 96.00 85 LEU A N 1
ATOM 646 C CA . LEU A 1 85 ? -18.342 5.562 5.855 1.00 96.00 85 LEU A CA 1
ATOM 647 C C . LEU A 1 85 ? -19.719 5.011 5.451 1.00 96.00 85 LEU A C 1
ATOM 649 O O . LEU A 1 85 ? -20.730 5.714 5.591 1.00 96.00 85 LEU A O 1
ATOM 653 N N . PRO A 1 86 ? -19.807 3.728 5.039 1.00 95.69 86 PRO A N 1
ATOM 654 C CA . PRO A 1 86 ? -21.090 3.053 4.864 1.00 95.69 86 PRO A CA 1
ATOM 655 C C . PRO A 1 86 ? -21.997 3.229 6.092 1.00 95.69 86 PRO A C 1
ATOM 657 O O . PRO A 1 86 ? -21.527 3.250 7.228 1.00 95.69 86 PRO A O 1
ATOM 660 N N . GLY A 1 87 ? -23.312 3.344 5.885 1.00 95.44 87 GLY A N 1
ATOM 661 C CA . GLY A 1 87 ? -24.261 3.669 6.964 1.00 95.44 87 GLY A CA 1
ATOM 662 C C . GLY A 1 87 ? -24.311 2.651 8.110 1.00 95.44 87 GLY A C 1
ATOM 663 O O . GLY A 1 87 ? -24.689 3.005 9.219 1.00 95.44 87 GLY A O 1
ATOM 664 N N . TRP A 1 88 ? -23.892 1.409 7.861 1.00 95.56 88 TRP A N 1
ATOM 665 C CA . TRP A 1 88 ? -23.836 0.351 8.867 1.00 95.56 88 TRP A CA 1
ATOM 666 C C . TRP A 1 88 ? -22.573 0.396 9.737 1.00 95.56 88 TRP A C 1
ATOM 668 O O . TRP A 1 88 ? -22.574 -0.252 10.780 1.00 95.56 88 TRP A O 1
ATOM 678 N N . VAL A 1 89 ? -21.524 1.132 9.339 1.00 97.81 89 VAL A N 1
ATOM 679 C CA . VAL A 1 89 ? -20.230 1.160 10.046 1.00 97.81 89 VAL A CA 1
ATOM 680 C C . VAL A 1 89 ? -20.332 1.887 11.386 1.00 97.81 89 VAL A C 1
ATOM 682 O O . VAL A 1 89 ? -20.903 2.982 11.445 1.00 97.81 89 VAL A O 1
ATOM 685 N N . GLY A 1 90 ? -19.739 1.307 12.431 1.00 96.44 90 GLY A N 1
ATOM 686 C CA . GLY A 1 90 ? -19.739 1.816 13.800 1.00 96.44 90 GLY A CA 1
ATOM 687 C C . GLY A 1 90 ? -18.672 1.173 14.709 1.00 96.44 90 GLY A C 1
ATOM 688 O O . GLY A 1 90 ? -17.677 0.648 14.214 1.00 96.44 90 GLY A O 1
ATOM 689 N N . PRO A 1 91 ? -18.874 1.182 16.042 1.00 96.06 91 PRO A N 1
ATOM 690 C CA . PRO A 1 91 ? -17.828 0.867 17.026 1.00 96.06 91 PRO A CA 1
ATOM 691 C C . PRO A 1 91 ? -17.209 -0.534 16.981 1.00 96.06 91 PRO A C 1
ATOM 693 O O . PRO A 1 91 ? -16.159 -0.746 17.573 1.00 96.06 91 PRO A O 1
ATOM 696 N N . LEU A 1 92 ? -17.861 -1.494 16.322 1.00 96.19 92 LEU A N 1
ATOM 697 C CA . LEU A 1 92 ? -17.361 -2.868 16.189 1.00 96.19 92 LEU A CA 1
ATOM 698 C C . LEU A 1 92 ? -16.574 -3.089 14.891 1.00 96.19 92 LEU A C 1
ATOM 700 O O . LEU A 1 92 ? -16.140 -4.206 14.630 1.00 96.19 92 LEU A O 1
ATOM 704 N N . ASP A 1 93 ? -16.422 -2.073 14.042 1.00 97.62 93 ASP A N 1
ATOM 705 C CA . ASP A 1 93 ? -15.650 -2.190 12.807 1.00 97.62 93 ASP A CA 1
ATOM 706 C C . ASP A 1 93 ? -14.278 -1.537 12.950 1.00 97.62 93 ASP A C 1
ATOM 708 O O . ASP A 1 93 ? -14.091 -0.560 13.683 1.00 97.62 93 ASP A O 1
ATOM 712 N N . VAL A 1 94 ? -13.332 -2.062 12.177 1.00 98.12 94 VAL A N 1
ATOM 713 C CA . VAL A 1 94 ? -12.002 -1.485 12.026 1.00 98.12 94 VAL A CA 1
ATOM 714 C C . VAL A 1 94 ? -11.971 -0.661 10.749 1.00 98.12 94 VAL A C 1
ATOM 716 O O . VAL A 1 94 ? -12.251 -1.156 9.657 1.00 98.12 94 VAL A O 1
ATOM 719 N N . VAL A 1 95 ? -11.602 0.606 10.868 1.00 98.06 95 VAL A N 1
ATOM 720 C CA . VAL A 1 95 ? -11.334 1.478 9.728 1.00 98.06 95 VAL A CA 1
ATOM 721 C C . VAL A 1 95 ? -9.825 1.617 9.586 1.00 98.06 95 VAL A C 1
ATOM 723 O O . VAL A 1 95 ? -9.131 1.896 10.558 1.00 98.06 95 VAL A O 1
ATOM 726 N N . VAL A 1 96 ? -9.308 1.416 8.379 1.00 98.12 96 VAL A N 1
ATOM 727 C CA . VAL A 1 96 ? -7.895 1.597 8.046 1.00 98.12 96 VAL A CA 1
ATOM 728 C C . VAL A 1 96 ? -7.789 2.715 7.025 1.00 98.12 96 VAL A C 1
ATOM 730 O O . VAL A 1 96 ? -8.408 2.641 5.963 1.00 98.12 96 VAL A O 1
ATOM 733 N N . VAL A 1 97 ? -7.005 3.744 7.319 1.00 97.56 97 VAL A N 1
ATOM 734 C CA . VAL A 1 97 ? -6.792 4.865 6.402 1.00 97.56 97 VAL A CA 1
ATOM 735 C C . VAL A 1 97 ? -5.306 5.014 6.130 1.00 97.56 97 VAL A C 1
ATOM 737 O O . VAL A 1 97 ? -4.515 5.219 7.046 1.00 97.56 97 VAL A O 1
ATOM 740 N N . LEU A 1 98 ? -4.925 4.906 4.862 1.00 96.31 98 LEU A N 1
ATOM 741 C CA . LEU A 1 98 ? -3.553 5.105 4.410 1.00 96.31 98 LEU A CA 1
ATOM 742 C C . LEU A 1 98 ? -3.417 6.511 3.803 1.00 96.31 98 LEU A C 1
ATOM 744 O O . LEU A 1 98 ? -4.289 6.960 3.060 1.00 96.31 98 LEU A O 1
ATOM 748 N N . GLY A 1 99 ? -2.327 7.220 4.083 1.00 89.00 99 GLY A N 1
ATOM 749 C CA . GLY A 1 99 ? -2.008 8.503 3.452 1.00 89.00 99 GLY A CA 1
ATOM 750 C C . GLY A 1 99 ? -2.724 9.705 4.073 1.00 89.00 99 GLY A C 1
ATOM 751 O O . GLY A 1 99 ? -2.361 10.135 5.159 1.00 89.00 99 GLY A O 1
ATOM 752 N N . GLY A 1 100 ? -3.683 10.309 3.356 1.00 79.38 100 GLY A N 1
ATOM 753 C CA . GLY A 1 100 ? -4.390 11.518 3.822 1.00 79.38 100 GLY A CA 1
ATOM 754 C C . GLY A 1 100 ? -4.331 12.745 2.911 1.00 79.38 100 GLY A C 1
ATOM 755 O O . GLY A 1 100 ? -4.768 13.819 3.315 1.00 79.38 100 GLY A O 1
ATOM 756 N N . GLY A 1 101 ? -3.820 12.597 1.685 1.00 80.56 101 GLY A N 1
ATOM 757 C CA . GLY A 1 101 ? -3.817 13.669 0.681 1.00 80.56 101 GLY A CA 1
ATOM 758 C C . GLY A 1 101 ? -5.166 13.893 -0.020 1.00 80.56 101 GLY A C 1
ATOM 759 O O . GLY A 1 101 ? -5.332 14.888 -0.721 1.00 80.56 101 GLY A O 1
ATOM 760 N N . ASP A 1 102 ? -6.133 12.985 0.146 1.00 90.56 102 ASP A N 1
ATOM 761 C CA . ASP A 1 102 ? -7.423 13.020 -0.545 1.00 90.56 102 ASP A CA 1
ATOM 762 C C . ASP A 1 102 ? -8.625 13.172 0.407 1.00 90.56 102 ASP A C 1
ATOM 764 O O . ASP A 1 102 ? -8.592 12.815 1.587 1.00 90.56 102 ASP A O 1
ATOM 768 N N . LYS A 1 103 ? -9.735 13.689 -0.137 1.00 92.44 103 LYS A N 1
ATOM 769 C CA . LYS A 1 103 ? -10.963 13.961 0.627 1.00 92.44 103 LYS A CA 1
ATOM 770 C C . LYS A 1 103 ? -11.648 12.696 1.156 1.00 92.44 103 LYS A C 1
ATOM 772 O O . LYS A 1 103 ? -12.339 12.787 2.167 1.00 92.44 103 LYS A O 1
ATOM 777 N N . ALA A 1 104 ? -11.510 11.549 0.488 1.00 92.56 104 ALA A N 1
ATOM 778 C CA . ALA A 1 104 ? -12.172 10.316 0.913 1.00 92.56 104 ALA A CA 1
ATOM 779 C C . ALA A 1 104 ? -11.501 9.737 2.156 1.00 92.56 104 ALA A C 1
ATOM 781 O O . ALA A 1 104 ? -12.201 9.398 3.106 1.00 92.56 104 ALA A O 1
ATOM 782 N N . SER A 1 105 ? -10.168 9.719 2.185 1.00 93.44 105 SER A N 1
ATOM 783 C CA . SER A 1 105 ? -9.382 9.317 3.355 1.00 93.44 105 SER A CA 1
ATOM 784 C C . SER A 1 105 ? -9.680 10.194 4.574 1.00 93.44 105 SER A C 1
ATOM 786 O O . SER A 1 105 ? -9.965 9.672 5.651 1.00 93.44 105 SER A O 1
ATOM 788 N N . LEU A 1 106 ? -9.716 11.522 4.397 1.00 94.62 106 LEU A N 1
ATOM 789 C CA . LEU A 1 106 ? -10.065 12.461 5.473 1.00 94.62 106 LEU A CA 1
ATOM 790 C C . LEU A 1 106 ? -11.497 12.255 5.987 1.00 94.62 106 LEU A C 1
ATOM 792 O O . LEU A 1 106 ? -11.709 12.157 7.193 1.00 94.62 106 LEU A O 1
ATOM 796 N N . ALA A 1 107 ? -12.479 12.142 5.086 1.00 94.62 107 ALA A N 1
ATOM 797 C CA . ALA A 1 107 ? -13.870 11.904 5.470 1.00 94.62 107 ALA A CA 1
ATOM 798 C C . ALA A 1 107 ? -14.054 10.550 6.177 1.00 94.62 107 ALA A C 1
ATOM 800 O O . ALA A 1 107 ? -14.804 10.459 7.147 1.00 94.62 107 ALA A O 1
ATOM 801 N N . GLY A 1 108 ? -13.357 9.508 5.713 1.00 95.19 108 GLY A N 1
ATOM 802 C CA . GLY A 1 108 ? -13.363 8.183 6.328 1.00 95.19 108 GLY A CA 1
ATOM 803 C C . GLY A 1 108 ? -12.833 8.208 7.762 1.00 95.19 108 GLY A C 1
ATOM 804 O O . GLY A 1 108 ? -13.501 7.694 8.657 1.00 95.19 108 GLY A O 1
ATOM 805 N N . ALA A 1 109 ? -11.689 8.857 8.000 1.00 96.19 109 ALA A N 1
ATOM 806 C CA . ALA A 1 109 ? -11.117 8.999 9.341 1.00 96.19 109 ALA A CA 1
ATOM 807 C C . ALA A 1 109 ? -11.994 9.851 10.268 1.00 96.19 109 ALA A C 1
ATOM 809 O O . ALA A 1 109 ? -12.301 9.425 11.381 1.00 96.19 109 ALA A O 1
ATOM 810 N N . PHE A 1 110 ? -12.459 11.010 9.795 1.00 95.50 110 PHE A N 1
ATOM 811 C CA . PHE A 1 110 ? -13.342 11.887 10.564 1.00 95.50 110 PHE A CA 1
ATOM 812 C C . PHE A 1 110 ? -14.619 11.159 11.005 1.00 95.50 110 PHE A C 1
ATOM 814 O O . PHE A 1 110 ? -15.021 11.206 12.170 1.00 95.50 110 PHE A O 1
ATOM 821 N N . GLU A 1 111 ? -15.265 10.435 10.087 1.00 96.62 111 GLU A N 1
ATOM 822 C CA . GLU A 1 111 ? -16.452 9.661 10.431 1.00 96.62 111 GLU A CA 1
ATOM 823 C C . GLU A 1 111 ? -16.144 8.466 11.333 1.00 96.62 111 GLU A C 1
ATOM 825 O O . GLU A 1 111 ? -16.969 8.154 12.192 1.00 96.62 111 GLU A O 1
ATOM 830 N N . ALA A 1 112 ? -14.985 7.820 11.176 1.00 97.25 112 ALA A N 1
ATOM 831 C CA . ALA A 1 112 ? -14.564 6.721 12.039 1.00 97.25 112 ALA A CA 1
ATOM 832 C C . ALA A 1 112 ? -14.448 7.185 13.493 1.00 97.25 112 ALA A C 1
ATOM 834 O O . ALA A 1 112 ? -15.051 6.572 14.376 1.00 97.25 112 ALA A O 1
ATOM 835 N N . VAL A 1 113 ? -13.773 8.318 13.723 1.00 97.56 113 VAL A N 1
ATOM 836 C CA . VAL A 1 113 ? -13.664 8.955 15.043 1.00 97.56 113 VAL A CA 1
ATOM 837 C C . VAL A 1 113 ? -15.046 9.315 15.582 1.00 97.56 113 VAL A C 1
ATOM 839 O O . VAL A 1 113 ? -15.405 8.901 16.683 1.00 97.56 113 VAL A O 1
ATOM 842 N N . ARG A 1 114 ? -15.869 10.014 14.789 1.00 97.06 114 ARG A N 1
ATOM 843 C CA . ARG A 1 114 ? -17.216 10.445 15.201 1.00 97.06 114 ARG A CA 1
ATOM 844 C C . ARG A 1 114 ? -18.127 9.277 15.587 1.00 97.06 114 ARG A C 1
ATOM 846 O O . ARG A 1 114 ? -18.987 9.433 16.451 1.00 97.06 114 ARG A O 1
ATOM 853 N N . ARG A 1 115 ? -17.986 8.129 14.922 1.00 97.12 115 ARG A N 1
ATOM 854 C CA . ARG A 1 115 ? -18.788 6.919 15.166 1.00 97.12 115 ARG A CA 1
ATOM 855 C C . ARG A 1 115 ? -18.151 5.966 16.183 1.00 97.12 115 ARG A C 1
ATOM 857 O O . ARG A 1 115 ? -18.736 4.920 16.441 1.00 97.12 115 ARG A O 1
ATOM 864 N N . GLY A 1 116 ? -16.989 6.309 16.746 1.00 96.31 116 GLY A N 1
ATOM 865 C CA . GLY A 1 116 ? -16.287 5.496 17.741 1.00 96.31 116 GLY A CA 1
ATOM 866 C C . GLY A 1 116 ? -15.722 4.184 17.194 1.00 96.31 116 GLY A C 1
ATOM 867 O O . GLY A 1 116 ? -15.639 3.215 17.940 1.00 96.31 116 GLY A O 1
ATOM 868 N N . CYS A 1 117 ? -15.383 4.131 15.903 1.00 97.06 117 CYS A N 1
ATOM 869 C CA . CYS A 1 117 ? -14.775 2.951 15.285 1.00 97.06 117 CYS A CA 1
ATOM 870 C C . CYS A 1 117 ? -13.346 2.750 15.805 1.00 97.06 117 CYS A C 1
ATOM 872 O O . CYS A 1 117 ? -12.666 3.720 16.154 1.00 97.06 117 CYS A O 1
ATOM 874 N N . ARG A 1 118 ? -12.850 1.509 15.763 1.00 97.31 118 ARG A N 1
ATOM 875 C CA . ARG A 1 118 ? -11.412 1.256 15.892 1.00 97.31 118 ARG A CA 1
ATOM 876 C C . ARG A 1 118 ? -10.731 1.782 14.632 1.00 97.31 118 ARG A C 1
ATOM 878 O O . ARG A 1 118 ? -11.115 1.401 13.529 1.00 97.31 118 ARG A O 1
ATOM 885 N N . LEU A 1 119 ? -9.742 2.658 14.774 1.00 97.69 119 LEU A N 1
ATOM 886 C CA . LEU A 1 119 ? -9.127 3.341 13.638 1.00 97.69 119 LEU A CA 1
ATOM 887 C C . LEU A 1 119 ? -7.624 3.048 13.586 1.00 97.69 119 LEU A C 1
ATOM 889 O O . LEU A 1 119 ? -6.905 3.277 14.551 1.00 97.69 119 LEU A O 1
ATOM 893 N N . LEU A 1 120 ? -7.141 2.546 12.454 1.00 98.19 120 LEU A N 1
ATOM 894 C CA . LEU A 1 120 ? -5.720 2.390 12.151 1.00 98.19 120 LEU A CA 1
ATOM 895 C C . LEU A 1 120 ? -5.358 3.382 11.045 1.00 98.19 120 LEU A C 1
ATOM 897 O O . LEU A 1 120 ? -5.927 3.329 9.956 1.00 98.19 120 LEU A O 1
ATOM 901 N N . VAL A 1 121 ? -4.427 4.292 11.303 1.00 97.88 121 VAL A N 1
ATOM 902 C CA . VAL A 1 121 ? -4.019 5.310 10.325 1.00 97.88 121 VAL A CA 1
ATOM 903 C C . VAL A 1 121 ? -2.546 5.153 10.024 1.00 97.88 121 VAL A C 1
ATOM 905 O O . VAL A 1 121 ? -1.758 5.164 10.954 1.00 97.88 121 VAL A O 1
ATOM 908 N N . ALA A 1 122 ? -2.163 5.054 8.753 1.00 97.69 122 ALA A N 1
ATOM 909 C CA . ALA A 1 122 ? -0.767 5.174 8.341 1.00 97.69 122 ALA A CA 1
ATOM 910 C C . ALA A 1 122 ? -0.567 6.527 7.652 1.00 97.69 122 ALA A C 1
ATOM 912 O O . ALA A 1 122 ? -1.018 6.706 6.518 1.00 97.69 122 ALA A O 1
ATOM 913 N N . ALA A 1 123 ? 0.036 7.487 8.353 1.00 96.75 123 ALA A N 1
ATOM 914 C CA . ALA A 1 123 ? 0.188 8.864 7.884 1.00 96.75 123 ALA A CA 1
ATOM 915 C C . ALA A 1 123 ? 1.348 9.588 8.579 1.00 96.75 123 ALA A C 1
ATOM 917 O O . ALA A 1 123 ? 1.801 9.182 9.647 1.00 96.75 123 ALA A O 1
ATOM 918 N N . GLU A 1 124 ? 1.800 10.700 8.000 1.00 95.56 124 GLU A N 1
ATOM 919 C CA . GLU A 1 124 ? 2.812 11.565 8.614 1.00 95.56 124 GLU A CA 1
ATOM 920 C C . GLU A 1 124 ? 2.282 12.205 9.911 1.00 95.56 124 GLU A C 1
ATOM 922 O O . GLU A 1 124 ? 1.137 12.668 9.962 1.00 95.56 124 GLU A O 1
ATOM 927 N N . GLU A 1 125 ? 3.129 12.268 10.945 1.00 91.12 125 GLU A N 1
ATOM 928 C CA . GLU A 1 125 ? 2.774 12.633 12.330 1.00 91.12 125 GLU A CA 1
ATOM 929 C C . GLU A 1 125 ? 2.296 14.093 12.509 1.00 91.12 125 GLU A C 1
ATOM 931 O O . GLU A 1 125 ? 1.679 14.431 13.515 1.00 91.12 125 GLU A O 1
ATOM 936 N N . GLY A 1 126 ? 2.476 14.958 11.506 1.00 91.06 126 GLY A N 1
ATOM 937 C CA . GLY A 1 126 ? 1.944 16.331 11.476 1.00 91.06 126 GLY A CA 1
ATOM 938 C C . GLY A 1 126 ? 0.796 16.559 10.487 1.00 91.06 126 GLY A C 1
ATOM 939 O O . GLY A 1 126 ? 0.294 17.681 10.366 1.00 91.06 126 GLY A O 1
ATOM 940 N N . SER A 1 127 ? 0.390 15.525 9.749 1.00 95.06 127 SER A N 1
ATOM 941 C CA . SER A 1 127 ? -0.581 15.659 8.663 1.00 95.06 127 SER A CA 1
ATOM 942 C C . SER A 1 127 ? -1.981 16.026 9.163 1.00 95.06 127 SER A C 1
ATOM 944 O O . SER A 1 127 ? -2.367 15.746 10.301 1.00 95.06 127 SER A O 1
ATOM 946 N N . LEU A 1 128 ? -2.789 16.620 8.276 1.00 94.81 128 LEU A N 1
ATOM 947 C CA . LEU A 1 128 ? -4.205 16.863 8.562 1.00 94.81 128 LEU A CA 1
ATOM 948 C C . LEU A 1 128 ? -4.925 15.557 8.927 1.00 94.81 128 LEU A C 1
ATOM 950 O O . LEU A 1 128 ? -5.712 15.547 9.865 1.00 94.81 128 LEU A O 1
ATOM 954 N N . LEU A 1 129 ? -4.611 14.450 8.244 1.00 95.38 129 LEU A N 1
ATOM 955 C CA . LEU A 1 129 ? -5.214 13.157 8.554 1.00 95.38 129 LEU A CA 1
ATOM 956 C C . LEU A 1 129 ? -4.883 12.691 9.976 1.00 95.38 129 LEU A C 1
ATOM 958 O O . LEU A 1 129 ? -5.794 12.284 10.690 1.00 95.38 129 LEU A O 1
ATOM 962 N N . ALA A 1 130 ? -3.620 12.777 10.404 1.00 95.19 130 ALA A N 1
ATOM 963 C CA . ALA A 1 130 ? -3.222 12.390 11.758 1.00 95.19 130 ALA A CA 1
ATOM 964 C C . ALA A 1 130 ? -3.950 13.219 12.831 1.00 95.19 130 ALA A C 1
ATOM 966 O O . ALA A 1 130 ? -4.393 12.677 13.842 1.00 95.19 130 ALA A O 1
ATOM 967 N N . ARG A 1 131 ? -4.135 14.521 12.582 1.00 92.81 131 ARG A N 1
ATOM 968 C CA . ARG A 1 131 ? -4.848 15.433 13.489 1.00 92.81 131 ARG A CA 1
ATOM 969 C C . ARG A 1 131 ? -6.342 15.123 13.579 1.00 92.81 131 ARG A C 1
ATOM 971 O O . ARG A 1 131 ? -6.872 15.021 14.681 1.00 92.81 131 ARG A O 1
ATOM 978 N N . GLU A 1 132 ? -7.009 14.947 12.440 1.00 89.75 132 GLU A N 1
ATOM 979 C CA . GLU A 1 132 ? -8.451 14.648 12.382 1.00 89.75 132 GLU A CA 1
ATOM 980 C C . GLU A 1 132 ? -8.782 13.229 12.869 1.00 89.75 132 GLU A C 1
ATOM 982 O O . GLU A 1 132 ? -9.900 12.959 13.303 1.00 89.75 132 GLU A O 1
ATOM 987 N N . ALA A 1 133 ? -7.808 12.318 12.834 1.00 94.69 133 ALA A N 1
ATOM 988 C CA . ALA A 1 133 ? -7.945 10.960 13.344 1.00 94.69 133 ALA A CA 1
ATOM 989 C C . ALA A 1 133 ? -7.768 10.846 14.871 1.00 94.69 133 ALA A C 1
ATOM 991 O O . ALA A 1 133 ? -7.882 9.744 15.405 1.00 94.69 133 ALA A O 1
ATOM 992 N N . GLY A 1 134 ? -7.478 11.935 15.591 1.00 93.00 134 GLY A N 1
ATOM 993 C CA . GLY A 1 134 ? -7.179 11.902 17.026 1.00 93.00 134 GLY A CA 1
ATOM 994 C C . GLY A 1 134 ? -8.325 11.347 17.884 1.00 93.00 134 GLY A C 1
ATOM 995 O O . GLY A 1 134 ? -9.354 11.993 18.058 1.00 93.00 134 GLY A O 1
ATOM 996 N N . SER A 1 135 ? -8.136 10.154 18.455 1.00 94.62 135 SER A N 1
ATOM 997 C CA . SER A 1 135 ? -9.074 9.491 19.372 1.00 94.62 135 SER A CA 1
ATOM 998 C C . SER A 1 135 ? -8.355 8.424 20.200 1.00 94.62 135 SER A C 1
ATOM 1000 O O . SER A 1 135 ? -7.313 7.917 19.794 1.00 94.62 135 SER A O 1
ATOM 1002 N N . SER A 1 136 ? -8.933 8.022 21.335 1.00 93.31 136 SER A N 1
ATOM 1003 C CA . SER A 1 136 ? -8.442 6.888 22.133 1.00 93.31 136 SER A CA 1
ATOM 1004 C C . SER A 1 136 ? -8.557 5.540 21.409 1.00 93.31 136 SER A C 1
ATOM 1006 O O . SER A 1 136 ? -7.844 4.599 21.748 1.00 93.31 136 SER A O 1
ATOM 1008 N N . ALA A 1 137 ? -9.441 5.442 20.411 1.00 94.12 137 ALA A N 1
ATOM 1009 C CA . ALA A 1 137 ? -9.609 4.253 19.575 1.00 94.12 137 ALA A CA 1
ATOM 1010 C C . ALA A 1 137 ? -8.690 4.242 18.338 1.00 94.12 137 ALA A C 1
ATOM 1012 O O . ALA A 1 137 ? -8.763 3.308 17.534 1.00 94.12 137 ALA A O 1
ATOM 1013 N N . THR A 1 138 ? -7.844 5.265 18.175 1.00 97.25 138 THR A N 1
ATOM 1014 C CA . THR A 1 138 ? -6.956 5.409 17.022 1.00 97.25 138 THR A CA 1
ATOM 1015 C C . THR A 1 138 ? -5.557 4.903 17.333 1.00 97.25 138 THR A C 1
ATOM 1017 O O . THR A 1 138 ? -4.941 5.282 18.326 1.00 97.25 138 THR A O 1
ATOM 1020 N N . THR A 1 139 ? -5.012 4.100 16.428 1.00 97.81 139 THR A N 1
ATOM 1021 C CA . THR A 1 139 ? -3.584 3.814 16.348 1.00 97.81 139 THR A CA 1
ATOM 1022 C C . THR A 1 139 ? -3.018 4.491 15.106 1.00 97.81 139 THR A C 1
ATOM 1024 O O . THR A 1 139 ? -3.355 4.122 13.981 1.00 97.81 139 THR A O 1
ATOM 1027 N N . LEU A 1 140 ? -2.164 5.491 15.315 1.00 97.81 140 LEU A N 1
ATOM 1028 C CA . LEU A 1 140 ? -1.375 6.107 14.255 1.00 97.81 140 LEU A CA 1
ATOM 1029 C C . LEU A 1 140 ? -0.084 5.302 14.068 1.00 97.81 140 LEU A C 1
ATOM 1031 O O . LEU A 1 140 ? 0.661 5.103 15.021 1.00 97.81 140 LEU A O 1
ATOM 1035 N N . LEU A 1 141 ? 0.166 4.856 12.844 1.00 97.81 141 LEU A N 1
ATOM 1036 C CA . LEU A 1 141 ? 1.420 4.303 12.353 1.00 97.81 141 LEU A CA 1
ATOM 1037 C C . LEU A 1 141 ? 2.128 5.445 11.601 1.00 97.81 141 LEU A C 1
ATOM 1039 O O . LEU A 1 141 ? 1.707 5.776 10.487 1.00 97.81 141 LEU A O 1
ATOM 1043 N N . PRO A 1 142 ? 3.125 6.111 12.208 1.00 96.38 142 PRO A N 1
ATOM 1044 C CA . PRO A 1 142 ? 3.766 7.268 11.601 1.00 96.38 142 PRO A CA 1
ATOM 1045 C C . PRO A 1 142 ? 4.446 6.884 10.294 1.00 96.38 142 PRO A C 1
ATOM 1047 O O . PRO A 1 142 ? 5.139 5.867 10.251 1.00 96.38 142 PRO A O 1
ATOM 1050 N N . THR A 1 143 ? 4.278 7.717 9.264 1.00 95.44 143 THR A N 1
ATOM 1051 C CA . THR A 1 143 ? 4.976 7.539 7.988 1.00 95.44 143 THR A CA 1
ATOM 1052 C C . THR A 1 143 ? 5.954 8.653 7.667 1.00 95.44 143 THR A C 1
ATOM 1054 O O . THR A 1 143 ? 5.649 9.816 7.918 1.00 95.44 143 THR A O 1
ATOM 1057 N N . ALA A 1 144 ? 7.095 8.317 7.061 1.00 93.75 144 ALA A N 1
ATOM 1058 C CA . ALA A 1 144 ? 8.181 9.277 6.812 1.00 93.75 144 ALA A CA 1
ATOM 1059 C C . ALA A 1 144 ? 8.688 9.312 5.363 1.00 93.75 144 ALA A C 1
ATOM 1061 O O . ALA A 1 144 ? 9.392 10.240 4.973 1.00 93.75 144 ALA A O 1
ATOM 1062 N N . THR A 1 145 ? 8.389 8.293 4.562 1.00 92.88 145 THR A N 1
ATOM 1063 C CA . THR A 1 145 ? 8.931 8.148 3.203 1.00 92.88 145 THR A CA 1
ATOM 1064 C C . THR A 1 145 ? 7.980 8.640 2.119 1.00 92.88 145 THR A C 1
ATOM 1066 O O . THR A 1 145 ? 8.401 8.841 0.983 1.00 92.88 145 THR A O 1
ATOM 1069 N N . GLY A 1 146 ? 6.698 8.800 2.457 1.00 91.00 146 GLY A N 1
ATOM 1070 C CA . GLY A 1 146 ? 5.640 9.098 1.495 1.00 91.00 146 GLY A CA 1
ATOM 1071 C C . GLY A 1 146 ? 5.308 7.938 0.550 1.00 91.00 146 GLY A C 1
ATOM 1072 O O . GLY A 1 146 ? 4.495 8.131 -0.348 1.00 91.00 146 GLY A O 1
ATOM 1073 N N . ASP A 1 147 ? 5.902 6.751 0.735 1.00 94.38 147 ASP A N 1
ATOM 1074 C CA . ASP A 1 147 ? 5.653 5.570 -0.092 1.00 94.38 147 ASP A CA 1
ATOM 1075 C C . ASP A 1 147 ? 4.381 4.840 0.378 1.00 94.38 147 ASP A C 1
ATOM 1077 O O . ASP A 1 147 ? 4.376 4.221 1.452 1.00 94.38 147 ASP A O 1
ATOM 1081 N N . PRO A 1 148 ? 3.291 4.857 -0.415 1.00 94.44 148 PRO A N 1
ATOM 1082 C CA . PRO A 1 148 ? 2.045 4.222 -0.011 1.00 94.44 148 PRO A CA 1
ATOM 1083 C C . PRO A 1 148 ? 2.145 2.704 0.140 1.00 94.44 148 PRO A C 1
ATOM 1085 O O . PRO A 1 148 ? 1.390 2.118 0.915 1.00 94.44 148 PRO A O 1
ATOM 1088 N N . LEU A 1 149 ? 3.057 2.057 -0.593 1.00 95.38 149 LEU A N 1
ATOM 1089 C CA . LEU A 1 149 ? 3.267 0.617 -0.492 1.00 95.38 149 LEU A CA 1
ATOM 1090 C C . LEU A 1 149 ? 3.930 0.268 0.840 1.00 95.38 149 LEU A C 1
ATOM 1092 O O . LEU A 1 149 ? 3.470 -0.646 1.523 1.00 95.38 149 LEU A O 1
ATOM 1096 N N . ALA A 1 150 ? 4.954 1.023 1.240 1.00 96.81 150 ALA A N 1
ATOM 1097 C CA . ALA A 1 150 ? 5.612 0.831 2.529 1.00 96.81 150 ALA A CA 1
ATOM 1098 C C . ALA A 1 150 ? 4.637 1.071 3.698 1.00 96.81 150 ALA A C 1
ATOM 1100 O O . ALA A 1 150 ? 4.553 0.246 4.611 1.00 96.81 150 ALA A O 1
ATOM 1101 N N . ALA A 1 151 ? 3.813 2.122 3.615 1.00 96.88 151 ALA A N 1
ATOM 1102 C CA . ALA A 1 151 ? 2.748 2.388 4.583 1.00 96.88 151 ALA A CA 1
ATOM 1103 C C . ALA A 1 151 ? 1.718 1.242 4.657 1.00 96.88 151 ALA A C 1
ATOM 1105 O O . ALA A 1 151 ? 1.318 0.828 5.746 1.00 96.88 151 ALA A O 1
ATOM 1106 N N . ALA A 1 152 ? 1.311 0.685 3.511 1.00 97.44 152 ALA A N 1
ATOM 1107 C CA . ALA A 1 152 ? 0.390 -0.448 3.462 1.00 97.44 152 ALA A CA 1
ATOM 1108 C C . ALA A 1 152 ? 0.988 -1.725 4.074 1.00 97.44 152 ALA A C 1
ATOM 1110 O O . ALA A 1 152 ? 0.286 -2.444 4.781 1.00 97.44 152 ALA A O 1
ATOM 1111 N N . ILE A 1 153 ? 2.275 -1.999 3.845 1.00 97.62 153 ILE A N 1
ATOM 1112 C CA . ILE A 1 153 ? 2.989 -3.147 4.427 1.00 97.62 153 ILE A CA 1
ATOM 1113 C C . ILE A 1 153 ? 3.018 -3.049 5.960 1.00 97.62 153 ILE A C 1
ATOM 1115 O O . ILE A 1 153 ? 2.716 -4.021 6.654 1.00 97.62 153 ILE A O 1
ATOM 1119 N N . VAL A 1 154 ? 3.291 -1.861 6.501 1.00 97.81 154 VAL A N 1
ATOM 1120 C CA . VAL A 1 154 ? 3.240 -1.611 7.949 1.00 97.81 154 VAL A CA 1
ATOM 1121 C C . VAL A 1 154 ? 1.807 -1.711 8.490 1.00 97.81 154 VAL A C 1
ATOM 1123 O O . VAL A 1 154 ? 1.583 -2.304 9.546 1.00 97.81 154 VAL A O 1
ATOM 1126 N N . ALA A 1 155 ? 0.806 -1.229 7.749 1.00 98.00 155 ALA A N 1
ATOM 1127 C CA . ALA A 1 155 ? -0.599 -1.397 8.119 1.00 98.00 155 ALA A CA 1
ATOM 1128 C C . ALA A 1 155 ? -1.044 -2.872 8.135 1.00 98.00 155 ALA A C 1
ATOM 1130 O O . ALA A 1 155 ? -1.826 -3.251 9.006 1.00 98.00 155 ALA A O 1
ATOM 1131 N N . LEU A 1 156 ? -0.525 -3.725 7.241 1.00 97.94 156 LEU A N 1
ATOM 1132 C CA . LEU A 1 156 ? -0.753 -5.178 7.290 1.00 97.94 156 LEU A CA 1
ATOM 1133 C C . LEU A 1 156 ? -0.202 -5.790 8.584 1.00 97.94 156 LEU A C 1
ATOM 1135 O O . LEU A 1 156 ? -0.880 -6.613 9.197 1.00 97.94 156 LEU A O 1
ATOM 1139 N N . ALA A 1 157 ? 0.975 -5.355 9.045 1.00 97.94 157 ALA A N 1
ATOM 1140 C CA . ALA A 1 157 ? 1.504 -5.774 10.343 1.00 97.94 157 ALA A CA 1
ATOM 1141 C C . ALA A 1 157 ? 0.609 -5.302 11.506 1.00 97.94 157 ALA A C 1
ATOM 1143 O O . ALA A 1 157 ? 0.378 -6.056 12.451 1.00 97.94 157 ALA A O 1
ATOM 1144 N N . GLY A 1 158 ? 0.036 -4.098 11.423 1.00 97.69 158 GLY A N 1
ATOM 1145 C CA . GLY A 1 158 ? -0.950 -3.615 12.396 1.00 97.69 158 GLY A CA 1
ATOM 1146 C C . GLY A 1 158 ? -2.240 -4.443 12.402 1.00 97.69 158 GLY A C 1
ATOM 1147 O O . GLY A 1 158 ? -2.731 -4.828 13.462 1.00 97.69 158 GLY A O 1
ATOM 1148 N N . LEU A 1 159 ? -2.757 -4.795 11.224 1.00 97.56 159 LEU A N 1
ATOM 1149 C CA . LEU A 1 159 ? -3.920 -5.678 11.079 1.00 97.56 159 LEU A CA 1
ATOM 1150 C C . LEU A 1 159 ? -3.644 -7.087 11.615 1.00 97.56 159 LEU A C 1
ATOM 1152 O O . LEU A 1 159 ? -4.518 -7.678 12.245 1.00 97.56 159 LEU A O 1
ATOM 1156 N N . HIS A 1 160 ? -2.426 -7.603 11.449 1.00 96.62 160 HIS A N 1
ATOM 1157 C CA . HIS A 1 160 ? -2.009 -8.842 12.097 1.00 96.62 160 HIS A CA 1
ATOM 1158 C C . HIS A 1 160 ? -2.069 -8.744 13.627 1.00 96.62 160 HIS A C 1
ATOM 1160 O O . HIS A 1 160 ? -2.619 -9.636 14.269 1.00 96.62 160 HIS A O 1
ATOM 1166 N N . LYS A 1 161 ? -1.566 -7.651 14.220 1.00 96.88 161 LYS A N 1
ATOM 1167 C CA . LYS A 1 161 ? -1.638 -7.425 15.677 1.00 96.88 161 LYS A CA 1
ATOM 1168 C C . LYS A 1 161 ? -3.074 -7.355 16.195 1.00 96.88 161 LYS A C 1
ATOM 1170 O O . LYS A 1 161 ? -3.336 -7.830 17.293 1.00 96.88 161 LYS A O 1
ATOM 1175 N N . LEU A 1 162 ? -4.006 -6.841 15.390 1.00 96.69 162 LEU A N 1
ATOM 1176 C CA . LEU A 1 162 ? -5.442 -6.869 15.691 1.00 96.69 162 LEU A CA 1
ATOM 1177 C C . LEU A 1 162 ? -6.063 -8.275 15.578 1.00 96.69 162 LEU A C 1
ATOM 1179 O O . LEU A 1 162 ? -7.220 -8.441 15.942 1.00 96.69 162 LEU A O 1
ATOM 1183 N N . GLY A 1 163 ? -5.333 -9.283 15.090 1.00 95.88 163 GLY A N 1
ATOM 1184 C CA . GLY A 1 163 ? -5.856 -10.631 14.836 1.00 95.88 163 GLY A CA 1
ATOM 1185 C C . GLY A 1 163 ? -6.617 -10.759 13.512 1.00 95.88 163 GLY A C 1
ATOM 1186 O O . GLY A 1 163 ? -7.364 -11.712 13.315 1.00 95.88 163 GLY A O 1
ATOM 1187 N N . LEU A 1 164 ? -6.443 -9.802 12.596 1.00 96.06 164 LEU A N 1
ATOM 1188 C CA . LEU A 1 164 ? -7.237 -9.663 11.370 1.00 96.06 164 LEU A CA 1
ATOM 1189 C C . LEU A 1 164 ? -6.477 -10.038 10.094 1.00 96.06 164 LEU A C 1
ATOM 1191 O O . LEU A 1 164 ? -6.976 -9.827 8.986 1.00 96.06 164 LEU A O 1
ATOM 1195 N N . GLY A 1 165 ? -5.274 -10.589 10.244 1.00 93.75 165 GLY A N 1
ATOM 1196 C CA . GLY A 1 165 ? -4.415 -10.982 9.138 1.00 93.75 165 GLY A CA 1
ATOM 1197 C C . GLY A 1 165 ? -3.260 -11.896 9.556 1.00 93.75 165 GLY A C 1
ATOM 1198 O O . GLY A 1 165 ? -3.003 -12.088 10.752 1.00 93.75 165 GLY A O 1
ATOM 1199 N N . PRO A 1 166 ? -2.553 -12.465 8.568 1.00 93.50 166 PRO A N 1
ATOM 1200 C CA . PRO A 1 166 ? -1.416 -13.346 8.799 1.00 93.50 166 PRO A CA 1
ATOM 1201 C C . PRO A 1 166 ? -0.228 -12.572 9.375 1.00 93.50 166 PRO A C 1
ATOM 1203 O O . PRO A 1 166 ? -0.132 -11.359 9.205 1.00 93.50 166 PRO A O 1
ATOM 1206 N N . ALA A 1 167 ? 0.697 -13.280 10.025 1.00 94.12 167 ALA A N 1
ATOM 1207 C CA . ALA A 1 167 ? 1.936 -12.677 10.502 1.00 94.12 167 ALA A CA 1
ATOM 1208 C C . ALA A 1 167 ? 2.747 -12.097 9.335 1.00 94.12 167 ALA A C 1
ATOM 1210 O O . ALA A 1 167 ? 2.929 -12.761 8.314 1.00 94.12 167 ALA A O 1
ATOM 1211 N N . ILE A 1 168 ? 3.234 -10.865 9.504 1.00 94.50 168 ILE A N 1
ATOM 1212 C CA . ILE A 1 168 ? 4.049 -10.159 8.514 1.00 94.50 168 ILE A CA 1
ATOM 1213 C C . ILE A 1 168 ? 5.442 -9.942 9.095 1.00 94.50 168 ILE A C 1
ATOM 1215 O O . ILE A 1 168 ? 5.599 -9.226 10.085 1.00 94.50 168 ILE A O 1
ATOM 1219 N N . ASP A 1 169 ? 6.451 -10.530 8.457 1.00 96.38 169 ASP A N 1
ATOM 1220 C CA . ASP A 1 169 ? 7.848 -10.205 8.726 1.00 96.38 169 ASP A CA 1
ATOM 1221 C C . ASP A 1 169 ? 8.266 -9.020 7.846 1.00 96.38 169 ASP A C 1
ATOM 1223 O O . ASP A 1 169 ? 8.559 -9.160 6.657 1.00 96.38 169 ASP A O 1
ATOM 1227 N N . LEU A 1 170 ? 8.270 -7.824 8.440 1.00 97.25 170 LEU A N 1
ATOM 1228 C CA . LEU A 1 170 ? 8.612 -6.580 7.745 1.00 97.25 170 LEU A CA 1
ATOM 1229 C C . LEU A 1 170 ? 10.050 -6.579 7.207 1.00 97.25 170 LEU A C 1
ATOM 1231 O O . LEU A 1 170 ? 10.315 -5.948 6.183 1.00 97.25 170 LEU A O 1
AT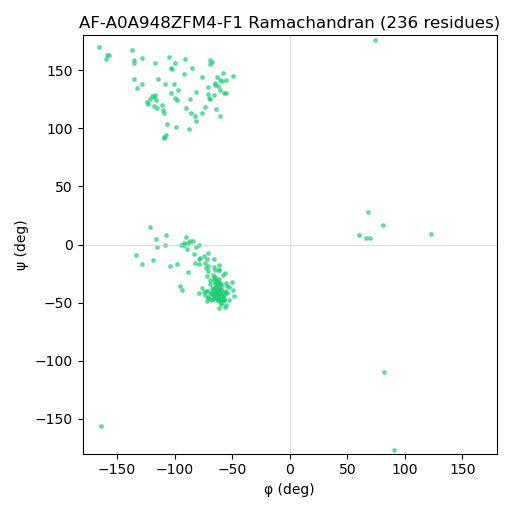OM 1235 N N . ARG A 1 171 ? 10.975 -7.296 7.861 1.00 97.38 171 ARG A N 1
ATOM 1236 C CA . ARG A 1 171 ? 12.362 -7.413 7.401 1.00 97.38 171 ARG A CA 1
ATOM 1237 C C . ARG A 1 171 ? 12.427 -8.291 6.163 1.00 97.38 171 ARG A C 1
ATOM 1239 O O . ARG A 1 171 ? 12.993 -7.862 5.167 1.00 97.38 171 ARG A O 1
ATOM 1246 N N . GLN A 1 172 ? 11.783 -9.455 6.199 1.00 98.00 172 GLN A N 1
ATOM 1247 C CA . GLN A 1 172 ? 11.747 -10.359 5.052 1.00 98.00 172 GLN A CA 1
ATOM 1248 C C . GLN A 1 172 ? 11.102 -9.702 3.824 1.00 98.00 172 GLN A C 1
ATOM 1250 O O . GLN A 1 172 ? 11.580 -9.885 2.707 1.00 98.00 172 GLN A O 1
ATOM 1255 N N . VAL A 1 173 ? 10.042 -8.908 4.019 1.00 97.81 173 VAL A N 1
ATOM 1256 C CA . VAL A 1 173 ? 9.425 -8.140 2.927 1.00 97.81 173 VAL A CA 1
ATOM 1257 C C . VAL A 1 173 ? 10.415 -7.132 2.343 1.00 97.81 173 VAL A C 1
ATOM 1259 O O . VAL A 1 173 ? 10.567 -7.077 1.126 1.00 97.81 173 VAL A O 1
ATOM 1262 N N . ALA A 1 174 ? 11.117 -6.367 3.185 1.00 98.31 174 ALA A N 1
ATOM 1263 C CA . ALA A 1 174 ? 12.127 -5.417 2.721 1.00 98.31 174 ALA A CA 1
ATOM 1264 C C . ALA A 1 174 ? 13.277 -6.105 1.967 1.00 98.31 174 ALA A C 1
ATOM 1266 O O . ALA A 1 174 ? 13.677 -5.631 0.907 1.00 98.31 174 ALA A O 1
ATOM 1267 N N . ASP A 1 175 ? 13.766 -7.237 2.476 1.00 98.50 175 ASP A N 1
ATOM 1268 C CA . ASP A 1 175 ? 14.840 -8.014 1.851 1.00 98.50 175 ASP A CA 1
ATOM 1269 C C . ASP A 1 175 ? 14.409 -8.564 0.480 1.00 98.50 175 ASP A C 1
ATOM 1271 O O . ASP A 1 175 ? 15.175 -8.508 -0.480 1.00 98.50 175 ASP A O 1
ATOM 1275 N N . ALA A 1 176 ? 13.161 -9.027 0.347 1.00 98.12 176 ALA A N 1
ATOM 1276 C CA . ALA A 1 176 ? 12.621 -9.480 -0.934 1.00 98.12 176 ALA A CA 1
ATOM 1277 C C . ALA A 1 176 ? 12.505 -8.337 -1.960 1.00 98.12 176 ALA A C 1
ATOM 1279 O O . ALA A 1 176 ? 12.756 -8.542 -3.146 1.00 98.12 176 ALA A O 1
ATOM 1280 N N . MET A 1 177 ? 12.143 -7.128 -1.518 1.00 97.44 177 MET A N 1
ATOM 1281 C CA . MET A 1 177 ? 12.097 -5.950 -2.390 1.00 97.44 177 MET A CA 1
ATOM 1282 C C . MET A 1 177 ? 13.496 -5.531 -2.853 1.00 97.44 177 MET A C 1
ATOM 1284 O O . MET A 1 177 ? 13.682 -5.261 -4.039 1.00 97.44 177 MET A O 1
ATOM 1288 N N . ASP A 1 178 ? 14.480 -5.540 -1.951 1.00 97.94 178 ASP A N 1
ATOM 1289 C CA . ASP A 1 178 ? 15.875 -5.244 -2.295 1.00 97.94 178 ASP A CA 1
ATOM 1290 C C . ASP A 1 178 ? 16.456 -6.284 -3.258 1.00 97.94 178 ASP A C 1
ATOM 1292 O O . ASP A 1 178 ? 17.189 -5.919 -4.174 1.00 97.94 178 ASP A O 1
ATOM 1296 N N . GLN A 1 179 ? 16.095 -7.561 -3.103 1.00 97.94 179 GLN A N 1
ATOM 1297 C CA . GLN A 1 179 ? 16.514 -8.617 -4.023 1.00 97.94 179 GLN A CA 1
ATOM 1298 C C . GLN A 1 179 ? 16.025 -8.339 -5.451 1.00 97.94 179 GLN A C 1
ATOM 1300 O O . GLN A 1 179 ? 16.826 -8.330 -6.383 1.00 97.94 179 GLN A O 1
ATOM 1305 N N . VAL A 1 180 ? 14.732 -8.036 -5.623 1.00 96.75 180 VAL A N 1
ATOM 1306 C CA . VAL A 1 180 ? 14.163 -7.698 -6.942 1.00 96.75 180 VAL A CA 1
ATOM 1307 C C . VAL A 1 180 ? 14.817 -6.440 -7.520 1.00 96.75 180 VAL A C 1
ATOM 1309 O O . VAL A 1 180 ? 15.105 -6.385 -8.718 1.00 96.75 180 VAL A O 1
ATOM 1312 N N . ALA A 1 181 ? 15.072 -5.433 -6.682 1.00 96.62 181 ALA A N 1
ATOM 1313 C CA . ALA A 1 181 ? 15.736 -4.203 -7.093 1.00 96.62 181 ALA A CA 1
ATOM 1314 C C . ALA A 1 181 ? 17.191 -4.434 -7.534 1.00 96.62 181 ALA A C 1
ATOM 1316 O O . ALA A 1 181 ? 17.628 -3.843 -8.521 1.00 96.62 181 ALA A O 1
ATOM 1317 N N . ALA A 1 182 ? 17.929 -5.299 -6.836 1.00 97.00 182 ALA A N 1
ATOM 1318 C CA . ALA A 1 182 ? 19.299 -5.664 -7.174 1.00 97.00 182 ALA A CA 1
ATOM 1319 C C . ALA A 1 182 ? 19.366 -6.450 -8.490 1.00 97.00 182 ALA A C 1
ATOM 1321 O O . ALA A 1 182 ? 20.154 -6.095 -9.363 1.00 97.00 182 ALA A O 1
ATOM 1322 N N . GLU A 1 183 ? 18.503 -7.455 -8.665 1.00 97.56 183 GLU A N 1
ATOM 1323 C CA . GLU A 1 183 ? 18.400 -8.238 -9.907 1.00 97.56 183 GLU A CA 1
ATOM 1324 C C . GLU A 1 183 ? 18.022 -7.361 -11.107 1.00 97.56 183 GLU A C 1
ATOM 1326 O O . GLU A 1 183 ? 18.556 -7.530 -12.200 1.00 97.56 183 GLU A O 1
ATOM 1331 N N . SER A 1 184 ? 17.138 -6.382 -10.895 1.00 96.69 184 SER A N 1
ATOM 1332 C CA . SER A 1 184 ? 16.655 -5.462 -11.934 1.00 96.69 184 SER A CA 1
ATOM 1333 C C . SER A 1 184 ? 17.495 -4.186 -12.075 1.00 96.69 184 SER A C 1
ATOM 1335 O O . SER A 1 184 ? 17.110 -3.276 -12.813 1.00 96.69 184 SER A O 1
ATOM 1337 N N . SER A 1 185 ? 18.621 -4.077 -11.366 1.00 95.44 185 SER A N 1
ATOM 1338 C CA . SER A 1 185 ? 19.413 -2.847 -11.298 1.00 95.44 185 SER A CA 1
ATOM 1339 C C . SER A 1 185 ? 19.928 -2.422 -12.671 1.00 95.44 185 SER A C 1
ATOM 1341 O O . SER A 1 185 ? 20.393 -3.240 -13.459 1.00 95.44 185 SER A O 1
ATOM 1343 N N . ALA A 1 186 ? 19.930 -1.115 -12.937 1.00 93.44 186 ALA A N 1
ATOM 1344 C CA . ALA A 1 186 ? 20.472 -0.547 -14.171 1.00 93.44 186 ALA A CA 1
ATOM 1345 C C . ALA A 1 186 ? 21.945 -0.928 -14.427 1.00 93.44 186 ALA A C 1
ATOM 1347 O O . ALA A 1 186 ? 22.375 -0.961 -15.577 1.00 93.44 186 ALA A O 1
ATOM 1348 N N . LEU A 1 187 ? 22.687 -1.260 -13.362 1.00 92.75 187 LEU A N 1
ATOM 1349 C CA . LEU A 1 187 ? 24.083 -1.704 -13.413 1.00 92.75 187 LEU A CA 1
ATOM 1350 C C . LEU A 1 187 ? 24.251 -3.178 -13.823 1.00 92.75 187 LEU A C 1
ATOM 1352 O O . LEU A 1 187 ? 25.372 -3.608 -14.084 1.00 92.75 187 LEU A O 1
ATOM 1356 N N . VAL A 1 188 ? 23.171 -3.965 -13.833 1.00 95.88 188 VAL A N 1
ATOM 1357 C CA . VAL A 1 188 ? 23.193 -5.360 -14.287 1.00 95.88 188 VAL A CA 1
ATOM 1358 C C . VAL A 1 188 ? 23.119 -5.380 -15.807 1.00 95.88 188 VAL A C 1
ATOM 1360 O O . VAL A 1 188 ? 22.253 -4.728 -16.398 1.00 95.88 188 VAL A O 1
ATOM 1363 N N . ASP A 1 189 ? 24.019 -6.148 -16.416 1.00 94.25 189 ASP A N 1
ATOM 1364 C CA . ASP A 1 189 ? 24.097 -6.358 -17.862 1.00 94.25 189 ASP A CA 1
ATOM 1365 C C . ASP A 1 189 ? 22.767 -6.869 -18.441 1.00 94.25 189 ASP A C 1
ATOM 1367 O O . ASP A 1 189 ? 22.074 -7.694 -17.831 1.00 94.25 189 ASP A O 1
ATOM 1371 N N . ILE A 1 190 ? 22.417 -6.389 -19.635 1.00 94.31 190 ILE A N 1
ATOM 1372 C CA . ILE A 1 190 ? 21.188 -6.734 -20.358 1.00 94.31 190 ILE A CA 1
ATOM 1373 C C . ILE A 1 190 ? 20.927 -8.238 -20.476 1.00 94.31 190 ILE A C 1
ATOM 1375 O O . ILE A 1 190 ? 19.768 -8.643 -20.435 1.00 94.31 190 ILE A O 1
ATOM 1379 N N . ALA A 1 191 ? 21.963 -9.078 -20.563 1.00 93.62 191 ALA A N 1
ATOM 1380 C CA . ALA A 1 191 ? 21.809 -10.526 -20.684 1.00 93.62 191 ALA A CA 1
ATOM 1381 C C . ALA A 1 191 ? 21.300 -11.197 -19.396 1.00 93.62 191 ALA A C 1
ATOM 1383 O O . ALA A 1 191 ? 20.831 -12.334 -19.446 1.00 93.62 191 ALA A O 1
ATOM 1384 N N . GLN A 1 192 ? 21.407 -10.524 -18.247 1.00 96.19 192 GLN A N 1
ATOM 1385 C CA . GLN A 1 192 ? 21.013 -11.051 -16.933 1.00 96.19 192 GLN A CA 1
ATOM 1386 C C . GLN A 1 192 ? 19.901 -10.235 -16.268 1.00 96.19 192 GLN A C 1
ATOM 1388 O O . GLN A 1 192 ? 19.307 -10.698 -15.297 1.00 96.19 192 GLN A O 1
ATOM 1393 N N . ASN A 1 193 ? 19.610 -9.033 -16.768 1.00 97.44 193 ASN A N 1
ATOM 1394 C CA . ASN A 1 193 ? 18.651 -8.129 -16.152 1.00 97.44 193 ASN A CA 1
ATOM 1395 C C . ASN A 1 193 ? 17.207 -8.428 -16.621 1.00 97.44 193 ASN A C 1
ATOM 1397 O O . ASN A 1 193 ? 16.866 -8.147 -17.776 1.00 97.44 193 ASN A O 1
ATOM 1401 N N . PRO A 1 194 ? 16.312 -8.908 -15.735 1.00 96.00 194 PRO A N 1
ATOM 1402 C CA . PRO A 1 194 ? 14.934 -9.226 -16.101 1.00 96.00 194 PRO A CA 1
ATOM 1403 C C . PRO A 1 194 ? 14.119 -7.988 -16.504 1.00 96.00 194 PRO A C 1
ATOM 1405 O O . PRO A 1 194 ? 13.251 -8.084 -17.369 1.00 96.00 194 PRO A O 1
ATOM 1408 N N . ALA A 1 195 ? 14.394 -6.812 -15.932 1.00 94.12 195 ALA A N 1
ATOM 1409 C CA . ALA A 1 195 ? 13.697 -5.582 -16.297 1.00 94.12 195 ALA A CA 1
ATOM 1410 C C . ALA A 1 195 ? 14.089 -5.095 -17.700 1.00 94.12 195 ALA A C 1
ATOM 1412 O O . ALA A 1 195 ? 13.212 -4.691 -18.466 1.00 94.12 195 ALA A O 1
ATOM 1413 N N . LYS A 1 196 ? 15.377 -5.183 -18.067 1.00 94.94 196 LYS A N 1
ATOM 1414 C CA . LYS A 1 196 ? 15.834 -4.877 -19.434 1.00 94.94 196 LYS A CA 1
ATOM 1415 C C . LYS A 1 196 ? 15.269 -5.887 -20.435 1.00 94.94 196 LYS A C 1
ATOM 1417 O O . LYS A 1 196 ? 14.756 -5.468 -21.466 1.00 94.94 196 LYS A O 1
ATOM 1422 N N . ALA A 1 197 ? 15.258 -7.181 -20.103 1.00 93.88 197 ALA A N 1
ATOM 1423 C CA . ALA A 1 197 ? 14.644 -8.214 -20.941 1.00 93.88 197 ALA A CA 1
ATOM 1424 C C . ALA A 1 197 ? 13.157 -7.925 -21.224 1.00 93.88 197 ALA A C 1
ATOM 1426 O O . ALA A 1 197 ? 12.738 -7.912 -22.380 1.00 93.88 197 ALA A O 1
ATOM 1427 N N . VAL A 1 198 ? 12.377 -7.585 -20.190 1.00 90.75 198 VAL A N 1
ATOM 1428 C CA . VAL A 1 198 ? 10.971 -7.178 -20.354 1.00 90.75 198 VAL A CA 1
ATOM 1429 C C . VAL A 1 198 ? 10.850 -5.913 -21.211 1.00 90.75 198 VAL A C 1
ATOM 1431 O O . VAL A 1 198 ? 9.959 -5.834 -22.052 1.00 90.75 198 VAL A O 1
ATOM 1434 N N . ALA A 1 199 ? 11.732 -4.924 -21.048 1.00 91.50 199 ALA A N 1
ATOM 1435 C CA . ALA A 1 199 ? 11.703 -3.710 -21.865 1.00 91.50 199 ALA A CA 1
ATOM 1436 C C . ALA A 1 199 ? 11.916 -4.001 -23.363 1.00 91.50 199 ALA A C 1
ATOM 1438 O O . ALA A 1 199 ? 11.181 -3.453 -24.187 1.00 91.50 199 ALA A O 1
ATOM 1439 N N . LEU A 1 200 ? 12.852 -4.895 -23.707 1.00 92.00 200 LEU A N 1
ATOM 1440 C CA . LEU A 1 200 ? 13.086 -5.345 -25.085 1.00 92.00 200 LEU A CA 1
ATOM 1441 C C . LEU A 1 200 ? 11.852 -6.046 -25.668 1.00 92.00 200 LEU A C 1
ATOM 1443 O O . LEU A 1 200 ? 11.421 -5.731 -26.775 1.00 92.00 200 LEU A O 1
ATOM 1447 N N . GLU A 1 201 ? 11.233 -6.960 -24.915 1.00 89.44 201 GLU A N 1
ATOM 1448 C CA . GLU A 1 201 ? 10.022 -7.663 -25.365 1.00 89.44 201 GLU A CA 1
ATOM 1449 C C . GLU A 1 201 ? 8.842 -6.703 -25.591 1.00 89.44 201 GLU A C 1
ATOM 1451 O O . GLU A 1 201 ? 8.019 -6.900 -26.488 1.00 89.44 201 GLU A O 1
ATOM 1456 N N . LEU A 1 202 ? 8.765 -5.628 -24.804 1.00 88.00 202 LEU A N 1
ATOM 1457 C CA . LEU A 1 202 ? 7.714 -4.618 -24.898 1.00 88.00 202 LEU A CA 1
ATOM 1458 C C . LEU A 1 202 ? 7.905 -3.614 -26.041 1.00 88.00 202 LEU A C 1
ATOM 1460 O O . LEU A 1 202 ? 6.936 -2.944 -26.416 1.00 88.00 202 LEU A O 1
ATOM 1464 N N . ALA A 1 203 ? 9.107 -3.515 -26.614 1.00 85.50 203 ALA A N 1
ATOM 1465 C CA . ALA A 1 203 ? 9.472 -2.535 -27.637 1.00 85.50 203 ALA A CA 1
ATOM 1466 C C . ALA A 1 203 ? 8.456 -2.449 -28.787 1.00 85.50 203 ALA A C 1
ATOM 1468 O O . ALA A 1 203 ? 8.015 -1.355 -29.159 1.00 85.50 203 ALA A O 1
ATOM 1469 N N . ALA A 1 204 ? 8.007 -3.606 -29.281 1.00 80.06 204 ALA A N 1
ATOM 1470 C CA . ALA A 1 204 ? 7.051 -3.731 -30.383 1.00 80.06 204 ALA A CA 1
ATOM 1471 C C . ALA A 1 204 ? 5.715 -4.392 -29.983 1.00 80.06 204 ALA A C 1
ATOM 1473 O O . ALA A 1 204 ? 4.866 -4.631 -30.843 1.00 80.06 204 ALA A O 1
ATOM 1474 N N . ALA A 1 205 ? 5.504 -4.691 -28.696 1.00 85.50 205 ALA A N 1
ATOM 1475 C CA . ALA A 1 205 ? 4.350 -5.462 -28.237 1.00 85.50 205 ALA A CA 1
ATOM 1476 C C . ALA A 1 205 ? 3.210 -4.595 -27.670 1.00 85.50 205 ALA A C 1
ATOM 1478 O O . ALA A 1 205 ? 3.410 -3.491 -27.158 1.00 85.50 205 ALA A O 1
ATOM 1479 N N . ALA A 1 206 ? 1.995 -5.151 -27.711 1.00 87.06 206 ALA A N 1
ATOM 1480 C CA . ALA A 1 206 ? 0.832 -4.674 -26.964 1.00 87.06 206 ALA A CA 1
ATOM 1481 C C . ALA A 1 206 ? 0.540 -5.669 -25.820 1.00 87.06 206 ALA A C 1
ATOM 1483 O O . ALA A 1 206 ? -0.108 -6.692 -26.054 1.00 87.06 206 ALA A O 1
ATOM 1484 N N . PRO A 1 207 ? 1.056 -5.432 -24.600 1.00 90.06 207 PRO A N 1
ATOM 1485 C CA . PRO A 1 207 ? 1.068 -6.454 -23.557 1.00 90.06 207 PRO A CA 1
ATOM 1486 C C . PRO A 1 207 ? -0.297 -6.679 -22.890 1.00 90.06 207 PRO A C 1
ATOM 1488 O O . PRO A 1 207 ? -1.051 -5.741 -22.603 1.00 90.06 207 PRO A O 1
ATOM 1491 N N . LEU A 1 208 ? -0.558 -7.946 -22.557 1.00 92.62 208 LEU A N 1
ATOM 1492 C CA . LEU A 1 208 ? -1.560 -8.379 -21.584 1.00 92.62 208 LEU A CA 1
ATOM 1493 C C . LEU A 1 208 ? -0.831 -8.930 -20.356 1.00 92.62 208 LEU A C 1
ATOM 1495 O O . LEU A 1 208 ? -0.167 -9.961 -20.441 1.00 92.62 208 LEU A O 1
ATOM 1499 N N . VAL A 1 209 ? -0.989 -8.270 -19.210 1.00 93.81 209 VAL A N 1
ATOM 1500 C CA . VAL A 1 209 ? -0.438 -8.745 -17.934 1.00 93.81 209 VAL A CA 1
ATOM 1501 C C . VAL A 1 209 ? -1.547 -9.439 -17.154 1.00 93.81 209 VAL A C 1
ATOM 1503 O O . VAL A 1 209 ? -2.595 -8.848 -16.917 1.00 93.81 209 VAL A O 1
ATOM 1506 N N . TRP A 1 210 ? -1.344 -10.676 -16.720 1.00 95.06 210 TRP A N 1
ATOM 1507 C CA . TRP A 1 210 ? -2.374 -11.429 -16.002 1.00 95.06 210 TRP A CA 1
ATOM 1508 C C . TRP A 1 210 ? -1.796 -12.147 -14.787 1.00 95.06 210 TRP A C 1
ATOM 1510 O O . TRP A 1 210 ? -0.596 -12.409 -14.724 1.00 95.06 210 TRP A O 1
ATOM 1520 N N . GLY A 1 211 ? -2.647 -12.437 -13.804 1.00 93.81 211 GLY A N 1
ATOM 1521 C CA . GLY A 1 211 ? -2.257 -13.162 -12.598 1.00 93.81 211 GLY A CA 1
ATOM 1522 C C . GLY A 1 211 ? -3.225 -14.289 -12.252 1.00 93.81 211 GLY A C 1
ATOM 1523 O O . GLY A 1 211 ? -4.434 -14.094 -12.248 1.00 93.81 211 GLY A O 1
ATOM 1524 N N . GLY A 1 212 ? -2.692 -15.468 -11.915 1.00 93.75 212 GLY A N 1
ATOM 1525 C CA . GLY A 1 212 ? -3.492 -16.658 -11.578 1.00 93.75 212 GLY A CA 1
ATOM 1526 C C . GLY A 1 212 ? -4.086 -16.677 -10.162 1.00 93.75 212 GLY A C 1
ATOM 1527 O O . GLY A 1 212 ? -4.759 -17.633 -9.790 1.00 93.75 212 GLY A O 1
ATOM 1528 N N . SER A 1 213 ? -3.831 -15.649 -9.354 1.00 93.00 213 SER A N 1
ATOM 1529 C CA . SER A 1 213 ? -4.342 -15.503 -7.987 1.00 93.00 213 SER A CA 1
ATOM 1530 C C . SER A 1 213 ? -4.804 -14.070 -7.743 1.00 93.00 213 SER A C 1
ATOM 1532 O O . SER A 1 213 ? -4.473 -13.172 -8.510 1.00 93.00 213 SER A O 1
ATOM 1534 N N . ILE A 1 214 ? -5.529 -13.825 -6.650 1.00 92.25 214 ILE A N 1
ATOM 1535 C CA . ILE A 1 214 ? -6.027 -12.485 -6.288 1.00 92.25 214 ILE A CA 1
ATOM 1536 C C . ILE A 1 214 ? -4.868 -11.487 -6.147 1.00 92.25 214 ILE A C 1
ATOM 1538 O O . ILE A 1 214 ? -4.915 -10.379 -6.689 1.00 92.25 214 ILE A O 1
ATOM 1542 N N . LEU A 1 215 ? -3.793 -11.898 -5.467 1.00 92.00 215 LEU A N 1
ATOM 1543 C CA . LEU A 1 215 ? -2.605 -11.068 -5.293 1.00 92.00 215 LEU A CA 1
ATOM 1544 C C . LEU A 1 215 ? -1.856 -10.869 -6.618 1.00 92.00 215 LEU A C 1
ATOM 1546 O O . LEU A 1 215 ? -1.471 -9.743 -6.934 1.00 92.00 215 LEU A O 1
ATOM 1550 N N . ALA A 1 216 ? -1.716 -11.923 -7.428 1.00 94.12 216 ALA A N 1
ATOM 1551 C CA . ALA A 1 216 ? -1.088 -11.819 -8.744 1.00 94.12 216 ALA A CA 1
ATOM 1552 C C . ALA A 1 216 ? -1.901 -10.926 -9.699 1.00 94.12 216 ALA A C 1
ATOM 1554 O O . ALA A 1 216 ? -1.318 -10.139 -10.434 1.00 94.12 216 ALA A O 1
ATOM 1555 N N . ALA A 1 217 ? -3.234 -10.970 -9.652 1.00 93.81 217 ALA A N 1
ATOM 1556 C CA . ALA A 1 217 ? -4.113 -10.092 -10.426 1.00 93.81 217 ALA A CA 1
ATOM 1557 C C . ALA A 1 217 ? -4.050 -8.632 -9.935 1.00 93.81 217 ALA A C 1
ATOM 1559 O O . ALA A 1 217 ? -4.199 -7.681 -10.704 1.00 93.81 217 ALA A O 1
ATOM 1560 N N . ARG A 1 218 ? -3.788 -8.397 -8.640 1.00 94.44 218 ARG A N 1
ATOM 1561 C CA . ARG A 1 218 ? -3.480 -7.043 -8.152 1.00 94.44 218 ARG A CA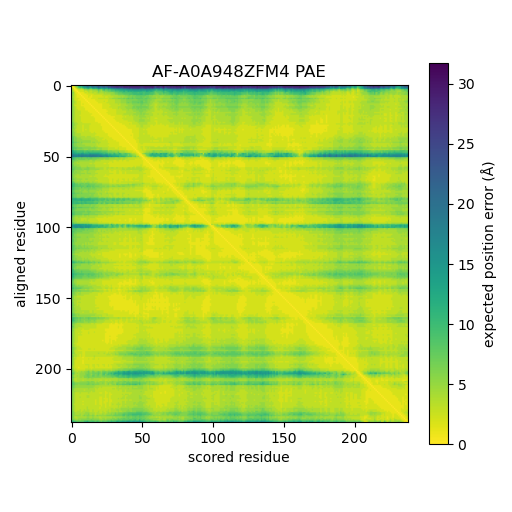 1
ATOM 1562 C C . ARG A 1 218 ? -2.124 -6.563 -8.672 1.00 94.44 218 ARG A C 1
ATOM 1564 O O . ARG A 1 218 ? -2.030 -5.402 -9.080 1.00 94.44 218 ARG A O 1
ATOM 1571 N N . ALA A 1 219 ? -1.109 -7.426 -8.673 1.00 94.44 219 ALA A N 1
ATOM 1572 C CA . ALA A 1 219 ? 0.207 -7.122 -9.227 1.00 94.44 219 ALA A CA 1
ATOM 1573 C C . ALA A 1 219 ? 0.134 -6.851 -10.740 1.00 94.44 219 ALA A C 1
ATOM 1575 O O . ALA A 1 219 ? 0.674 -5.844 -11.193 1.00 94.44 219 ALA A O 1
ATOM 1576 N N . SER A 1 220 ? -0.622 -7.656 -11.499 1.00 95.38 220 SER A N 1
ATOM 1577 C CA . SER A 1 220 ? -0.815 -7.484 -12.945 1.00 95.38 220 SER A CA 1
ATOM 1578 C C . SER A 1 220 ? -1.379 -6.102 -13.280 1.00 95.38 220 SER A C 1
ATOM 1580 O O . SER A 1 220 ? -0.874 -5.413 -14.166 1.00 95.38 220 SER A O 1
ATOM 1582 N N . ARG A 1 221 ? -2.361 -5.633 -12.501 1.00 93.94 221 ARG A N 1
ATOM 1583 C CA . ARG A 1 221 ? -2.926 -4.282 -12.629 1.00 93.94 221 ARG A CA 1
ATOM 1584 C C . ARG A 1 221 ? -1.904 -3.186 -12.342 1.00 93.94 221 ARG A C 1
ATOM 1586 O O . ARG A 1 221 ? -1.864 -2.224 -13.101 1.00 93.94 221 ARG A O 1
ATOM 1593 N N . ARG A 1 222 ? -1.073 -3.327 -11.299 1.00 93.25 222 ARG A N 1
ATOM 1594 C CA . ARG A 1 222 ? -0.008 -2.350 -10.988 1.00 93.25 222 ARG A CA 1
ATOM 1595 C C . ARG A 1 222 ? 1.032 -2.273 -12.102 1.00 93.25 222 ARG A C 1
ATOM 1597 O O . ARG A 1 222 ? 1.415 -1.178 -12.495 1.00 93.25 222 ARG A O 1
ATOM 1604 N N . ILE A 1 223 ? 1.459 -3.422 -12.627 1.00 93.62 223 ILE A N 1
ATOM 1605 C CA . ILE A 1 223 ? 2.401 -3.487 -13.751 1.00 93.62 223 ILE A CA 1
ATOM 1606 C C . ILE A 1 223 ? 1.774 -2.827 -14.981 1.00 93.62 223 ILE A C 1
ATOM 1608 O O . ILE A 1 223 ? 2.392 -1.965 -15.592 1.00 93.62 223 ILE A O 1
ATOM 1612 N N . ALA A 1 224 ? 0.520 -3.150 -15.308 1.00 94.75 224 ALA A N 1
ATOM 1613 C CA . ALA A 1 224 ? -0.184 -2.518 -16.419 1.00 94.75 224 ALA A CA 1
ATOM 1614 C C . ALA A 1 224 ? -0.328 -0.995 -16.241 1.00 94.75 224 ALA A C 1
ATOM 1616 O O . ALA A 1 224 ? -0.158 -0.252 -17.201 1.00 94.75 224 ALA A O 1
ATOM 1617 N N . GLU A 1 225 ? -0.628 -0.510 -15.033 1.00 93.69 225 GLU A N 1
ATOM 1618 C CA . GLU A 1 225 ? -0.658 0.924 -14.703 1.00 93.69 225 GLU A CA 1
ATOM 1619 C C . GLU A 1 225 ? 0.711 1.584 -14.929 1.00 93.69 225 GLU A C 1
ATOM 1621 O O . GLU A 1 225 ? 0.778 2.611 -15.606 1.00 93.69 225 GLU A O 1
ATOM 1626 N N . ALA A 1 226 ? 1.795 0.968 -14.447 1.00 92.31 226 ALA A N 1
ATOM 1627 C CA . ALA A 1 226 ? 3.158 1.462 -14.632 1.00 92.31 226 ALA A CA 1
ATOM 1628 C C . ALA A 1 226 ? 3.576 1.485 -16.111 1.00 92.31 226 ALA A C 1
ATOM 1630 O O . ALA A 1 226 ? 4.107 2.486 -16.584 1.00 92.31 226 ALA A O 1
ATOM 1631 N N . LEU A 1 227 ? 3.272 0.427 -16.868 1.00 91.94 227 LEU A N 1
ATOM 1632 C CA . LEU A 1 227 ? 3.573 0.359 -18.297 1.00 91.94 227 LEU A CA 1
ATOM 1633 C C . LEU A 1 227 ? 2.805 1.417 -19.096 1.00 91.94 227 LEU A C 1
ATOM 1635 O O . LEU A 1 227 ? 3.396 2.067 -19.956 1.00 91.94 227 LEU A O 1
ATOM 1639 N N . ARG A 1 228 ? 1.516 1.650 -18.803 1.00 93.00 228 ARG A N 1
ATOM 1640 C CA . ARG A 1 228 ? 0.750 2.739 -19.444 1.00 93.00 228 ARG A CA 1
ATOM 1641 C C . ARG A 1 228 ? 1.357 4.102 -19.132 1.00 93.00 228 ARG A C 1
ATOM 1643 O O . ARG A 1 228 ? 1.487 4.916 -20.039 1.00 93.00 228 ARG A O 1
ATOM 1650 N N . ALA A 1 229 ? 1.730 4.340 -17.874 1.00 91.62 229 ALA A N 1
ATOM 1651 C CA . ALA A 1 229 ? 2.336 5.600 -17.456 1.00 91.62 229 ALA A CA 1
ATOM 1652 C C . ALA A 1 229 ? 3.697 5.842 -18.130 1.00 91.62 229 ALA A C 1
ATOM 1654 O O . ALA A 1 229 ? 3.957 6.953 -18.578 1.00 91.62 229 ALA A O 1
ATOM 1655 N N . ALA A 1 230 ? 4.534 4.807 -18.239 1.00 88.25 230 ALA A N 1
ATOM 1656 C CA . ALA A 1 230 ? 5.871 4.913 -18.818 1.00 88.25 230 ALA A CA 1
ATOM 1657 C C . ALA A 1 230 ? 5.869 5.000 -20.352 1.00 88.25 230 ALA A C 1
ATOM 1659 O O . ALA A 1 230 ? 6.687 5.708 -20.928 1.00 88.25 230 ALA A O 1
ATOM 1660 N N . THR A 1 231 ? 4.970 4.275 -21.025 1.00 86.75 231 THR A N 1
ATOM 1661 C CA . THR A 1 231 ? 5.004 4.126 -22.493 1.00 86.75 231 THR A CA 1
ATOM 1662 C C . THR A 1 231 ? 3.953 4.955 -23.228 1.00 86.75 231 THR A C 1
ATOM 1664 O O . THR A 1 231 ? 4.049 5.122 -24.442 1.00 86.75 231 THR A O 1
ATOM 1667 N N . GLY A 1 232 ? 2.900 5.411 -22.541 1.00 88.50 232 GLY A N 1
ATOM 1668 C CA . GLY A 1 232 ? 1.719 6.015 -23.169 1.00 88.50 232 GLY A CA 1
ATOM 1669 C C . GLY A 1 232 ? 0.892 5.045 -24.027 1.00 88.50 232 GLY A C 1
ATOM 1670 O O . GLY A 1 232 ? -0.057 5.469 -24.688 1.00 88.50 232 GLY A O 1
ATOM 1671 N N . ARG A 1 233 ? 1.229 3.748 -24.041 1.00 88.06 233 ARG A N 1
ATOM 1672 C CA . ARG A 1 233 ? 0.568 2.728 -24.866 1.00 88.06 233 ARG A CA 1
ATOM 1673 C C . ARG A 1 233 ? -0.588 2.063 -24.128 1.00 88.06 233 ARG A C 1
ATOM 1675 O O . ARG A 1 233 ? -0.664 2.055 -22.899 1.00 88.06 233 ARG A O 1
ATOM 1682 N N . VAL A 1 234 ? -1.488 1.452 -24.899 1.00 90.56 234 VAL A N 1
ATOM 1683 C CA . VAL A 1 234 ? -2.542 0.595 -24.349 1.00 90.56 234 VAL A CA 1
ATOM 1684 C C . VAL A 1 234 ? -1.912 -0.686 -23.808 1.00 90.56 234 VAL A C 1
ATOM 1686 O O . VAL A 1 234 ? -1.223 -1.404 -24.522 1.00 90.56 234 VAL A O 1
ATOM 1689 N N . VAL A 1 235 ? -2.203 -0.980 -22.544 1.00 92.81 235 VAL A N 1
ATOM 1690 C CA . VAL A 1 235 ? -1.827 -2.227 -21.866 1.00 92.81 235 VAL A CA 1
ATOM 1691 C C . VAL A 1 235 ? -3.079 -2.812 -21.241 1.00 92.81 235 VAL A C 1
ATOM 1693 O O . VAL A 1 235 ? -3.881 -2.066 -20.669 1.00 92.81 235 VAL A O 1
ATOM 1696 N N . LEU A 1 236 ? -3.272 -4.122 -21.330 1.00 92.88 236 LEU A N 1
ATOM 1697 C CA . LEU A 1 236 ? -4.406 -4.813 -20.717 1.00 92.88 236 LEU A CA 1
ATOM 1698 C C . LEU A 1 236 ? -3.968 -5.523 -19.432 1.00 92.88 236 LEU A C 1
ATOM 1700 O O . LEU A 1 236 ? -2.813 -5.920 -19.293 1.00 92.88 236 LEU A O 1
ATOM 1704 N N . SER A 1 237 ? -4.895 -5.665 -18.482 1.00 93.06 237 SER A N 1
ATOM 1705 C CA . SER A 1 237 ? -4.687 -6.512 -17.302 1.00 93.06 237 SER A CA 1
ATOM 1706 C C . SER A 1 237 ? -5.899 -7.377 -16.995 1.00 93.06 237 SER A C 1
ATOM 1708 O O . SER A 1 237 ? -7.035 -6.913 -17.131 1.00 93.06 237 SER A O 1
ATOM 1710 N N . ALA A 1 238 ? -5.627 -8.610 -16.566 1.00 84.50 238 ALA A N 1
ATOM 1711 C CA . ALA A 1 238 ? -6.601 -9.574 -16.060 1.00 84.50 238 ALA A CA 1
ATOM 1712 C C . ALA A 1 238 ? -6.231 -10.009 -14.634 1.00 84.50 238 ALA A C 1
ATOM 1714 O O . ALA A 1 238 ? -5.029 -10.277 -14.377 1.00 84.50 238 ALA A O 1
#

Radius of gyration: 19.71 Å; Cα contacts (8 Å, |Δi|>4): 407; chains: 1; bounding box: 50×34×57 Å

Solvent-accessible surface area (backbone atoms only — not comparable to full-atom values): 12645 Å² total; per-residue (Å²): 128,88,75,77,63,74,68,54,75,73,34,65,68,57,49,57,73,41,35,86,65,49,49,61,56,55,41,48,15,60,42,27,48,51,34,46,61,60,20,46,64,48,50,72,68,48,62,67,48,94,64,59,62,32,37,39,25,24,43,61,53,20,65,52,56,43,38,69,29,67,87,68,35,86,43,59,70,42,62,56,92,54,75,42,67,63,90,87,68,33,56,48,26,37,38,36,33,29,59,41,93,47,71,37,24,40,36,33,36,42,44,32,51,76,47,54,17,35,32,41,33,29,22,36,84,84,36,70,37,47,60,57,37,68,48,96,51,41,46,65,32,40,40,83,77,84,49,51,65,35,43,44,56,48,48,45,38,44,35,22,40,28,68,49,36,69,89,63,58,63,64,61,54,17,52,52,42,37,50,55,28,59,51,43,27,82,88,42,56,65,94,73,9,61,54,54,47,51,51,61,63,46,62,85,52,76,55,74,33,62,33,100,43,64,50,41,27,51,47,15,43,53,53,26,52,50,48,27,71,74,67,73,48,79,51,41,59,73

Sequence (238 aa):
MDDFEDARLEDPDVLSAADHLLRPLAETGARVRRESMMAEGPLAAIAVEERARAIITFGPEARLLRAVLEPTCPVPLVAWPRLGLPGWVGPLDVVVVLGGGDKASLAGAFEAVRRGCRLLVAAEEGSLLAREAGSSATTLLPTATGDPLAAAIVALAGLHKLGLGPAIDLRQVADAMDQVAAESSALVDIAQNPAKAVALELAAAAPLVWGGSILAARASRRIAEALRAATGRVVLSA

Foldseek 3Di:
DPADDLVLLLDPVSVVVCCVVLVVLLCQLVQLVVLCVLQVVLLVPQAAQPQAAEEEEEDPCLLVLCLQQVVPFPHHYDDDPDAADDPPDAANHEYEAEEQPDRRSQRHLLNCQVRNHQYEYEYACPDPSVVSNDDPSYRYSHHDPSDRVSSSLSVQSSCVNNVGGDHHDSNVVSVVSNVLSVQQDSPDDCVRHPVSVVVVVPSPDQEEFEAPGSNSQVVSVVVQVVCCVVPVGHHHGD

Nearest PDB structures (foldseek):
  3bjz-assembly1_B  TM=5.838E-01  e=1.223E-03  Pseudomonas aeruginosa PAO1
  2a3n-assembly1_A-2  TM=4.933E-01  e=1.656E-04  Salmonella enterica subsp. enterica serovar Typhimurium str. LT2
  1x92-assembly1_B  TM=4.409E-01  e=1.559E-04  Pseudomonas aeruginosa
  3bjz-assembly1_A  TM=4.441E-01  e=9.032E-04  Pseudomonas aeruginosa PAO1
  4u6n-assembly1_A  TM=4.565E-01  e=2.381E-03  Escherichia coli K-12

Mean predicted aligned error: 4.01 Å

pLDDT: mean 93.91, std 5.12, range [50.38, 98.5]